Protein AF-A0A1I8IQP2-F1 (afdb_monomer)

Nearest PDB structures (foldseek):
  5fic-assembly4_D  TM=8.010E-01  e=6.103E-09  Mus musculus
  5hqn-assembly2_B  TM=9.366E-01  e=3.984E-06  Mus musculus
  5fi9-assembly1_A  TM=5.407E-01  e=7.644E-08  Mus musculus

Mean predicted aligned error: 14.31 Å

Organism: NCBI:txid282301

Secondary structure (DSSP, 8-state):
--SSHHHHHHHHHHHHHHHHTS-----S-HHHHHHHHHHHHHHHHHHHHHHHHTTS-TTS---HHHHHIIIIIS-HHHHHHHHH-TTT-------TT---PPPPPSSPPPPPPPPPPPPTT-------------B-TTB-TTSBS--SSSS--BGGG---SSGGGBPPTT--TTSPBPHHHHHHHHHHHTT--

Sequence (193 aa):
MRRHWLLSGVCVTLAVTAALSAPLRFQSGRAVSINLECDVCKTGVALARRLLDEGKKSLVPEPMFMYALDHVYLDPDDVCGQYLGAGCSNASIPQFDYFWNISLPPNPKPPVKPISPPKSGAPRLRILHLSDVHIDALYSVGASADCGLPTCCRRSDGMPPSSKRRAAYWGDYNCDLPWWTADNSFKQIARID

Foldseek 3Di:
DPPPVVVVVVVVVVLVVVLVPDDPDDPDDPLVVLQVLLVSQLVVLVVVLVVVVVPDDPDDDCPVVNVCCVVQVSHSQQVSCVVSHVSNHPRPNPPVPPDDDDDDDPDDDDPDDDDDDDDVPDDDDDDDDDDDLFEDQQQDFQWFLPQPDQATRGPVSHGDPDPVRTAHPQGDPSHHGHPVNVVVVVVVVVPPD

Structure (mmCIF, N/CA/C/O backbone):
data_AF-A0A1I8IQP2-F1
#
_entry.id   AF-A0A1I8IQP2-F1
#
loop_
_atom_site.group_PDB
_atom_site.id
_atom_site.type_symbol
_atom_site.label_atom_id
_atom_site.label_alt_id
_atom_site.label_comp_id
_atom_site.label_asym_id
_atom_site.label_entity_id
_atom_site.label_seq_id
_atom_site.pdbx_PDB_ins_code
_atom_site.Cartn_x
_atom_site.Cartn_y
_atom_site.Cartn_z
_atom_site.occupancy
_atom_site.B_iso_or_equiv
_atom_site.auth_seq_id
_atom_site.auth_comp_id
_atom_site.auth_asym_id
_atom_site.auth_atom_id
_atom_site.pdbx_PDB_model_num
ATOM 1 N N . MET A 1 1 ? 20.574 -14.835 -23.627 1.00 38.09 1 MET A N 1
ATOM 2 C CA . MET A 1 1 ? 20.213 -13.545 -22.990 1.00 38.09 1 MET A CA 1
ATOM 3 C C . MET A 1 1 ? 21.446 -12.729 -22.558 1.00 38.09 1 MET A C 1
ATOM 5 O O . MET A 1 1 ? 21.563 -12.363 -21.400 1.00 38.09 1 MET A O 1
ATOM 9 N N . ARG A 1 2 ? 22.391 -12.422 -23.463 1.00 34.47 2 ARG A N 1
ATOM 10 C CA . ARG A 1 2 ? 23.560 -11.556 -23.152 1.00 34.47 2 ARG A CA 1
ATOM 11 C C . ARG A 1 2 ? 23.962 -10.596 -24.285 1.00 34.47 2 ARG A C 1
ATOM 13 O O . ARG A 1 2 ? 24.998 -9.959 -24.204 1.00 34.47 2 ARG A O 1
ATOM 20 N N . ARG A 1 3 ? 23.155 -10.484 -25.350 1.00 30.89 3 ARG A N 1
ATOM 21 C CA . ARG A 1 3 ? 23.515 -9.722 -26.564 1.00 30.89 3 ARG A CA 1
ATOM 22 C C . ARG A 1 3 ? 22.698 -8.444 -26.804 1.00 30.89 3 ARG A C 1
ATOM 24 O O . ARG A 1 3 ? 23.043 -7.700 -27.706 1.00 30.89 3 ARG A O 1
ATOM 31 N N . HIS A 1 4 ? 21.653 -8.164 -26.020 1.00 31.59 4 HIS A N 1
ATOM 32 C CA . HIS A 1 4 ? 20.825 -6.956 -26.203 1.00 31.59 4 HIS A CA 1
ATOM 33 C C . HIS A 1 4 ? 21.268 -5.748 -25.361 1.00 31.59 4 HIS A C 1
ATOM 35 O O . HIS A 1 4 ? 21.072 -4.618 -25.787 1.00 31.59 4 HIS A O 1
ATOM 41 N N . TRP A 1 5 ? 21.957 -5.958 -24.235 1.00 29.39 5 TRP A N 1
ATOM 42 C CA . TRP A 1 5 ? 22.441 -4.855 -23.390 1.00 29.39 5 TRP A CA 1
ATOM 43 C C . TRP A 1 5 ? 23.637 -4.091 -23.980 1.00 29.39 5 TRP A C 1
ATOM 45 O O . TRP A 1 5 ? 23.858 -2.937 -23.639 1.00 29.39 5 TRP A O 1
ATOM 55 N N . LEU A 1 6 ? 24.384 -4.704 -24.904 1.00 30.78 6 LEU A N 1
ATOM 56 C CA . LEU A 1 6 ? 25.532 -4.058 -25.550 1.00 30.78 6 LEU A CA 1
ATOM 57 C C . LEU A 1 6 ? 25.119 -3.101 -26.680 1.00 30.78 6 LEU A C 1
ATOM 59 O O . LEU A 1 6 ? 25.851 -2.168 -26.972 1.00 30.78 6 LEU A O 1
ATOM 63 N N . LEU A 1 7 ? 23.947 -3.289 -27.297 1.00 35.09 7 LEU A N 1
ATOM 64 C CA . LEU A 1 7 ? 23.520 -2.476 -28.444 1.00 35.09 7 LEU A CA 1
ATOM 65 C C . LEU A 1 7 ? 22.904 -1.129 -28.032 1.00 35.09 7 LEU A C 1
ATOM 67 O O . LEU A 1 7 ? 23.047 -0.155 -28.764 1.00 35.09 7 LEU A O 1
ATOM 71 N N . SER A 1 8 ? 22.293 -1.039 -26.846 1.00 40.25 8 SER A N 1
ATOM 72 C CA . SER A 1 8 ? 21.739 0.224 -26.328 1.00 40.25 8 SER A CA 1
ATOM 73 C C . SER A 1 8 ? 22.847 1.172 -25.841 1.00 40.25 8 SER A C 1
ATOM 75 O O . SER A 1 8 ? 22.859 2.343 -26.214 1.00 40.25 8 SER A O 1
ATOM 77 N N . GLY A 1 9 ? 23.845 0.655 -25.111 1.00 34.88 9 GLY A N 1
ATOM 78 C CA . GLY A 1 9 ? 24.976 1.461 -24.636 1.00 34.88 9 GLY A CA 1
ATOM 79 C C . GLY A 1 9 ? 25.879 1.974 -25.762 1.00 34.88 9 GLY A C 1
ATOM 80 O O . GLY A 1 9 ? 26.334 3.114 -25.705 1.00 34.88 9 GLY A O 1
ATOM 81 N N . VAL A 1 10 ? 26.088 1.165 -26.809 1.00 40.44 10 VAL A N 1
ATOM 82 C CA . VAL A 1 10 ? 26.918 1.516 -27.976 1.00 40.44 10 VAL A CA 1
ATOM 83 C C . VAL A 1 10 ? 26.242 2.570 -28.855 1.00 40.44 10 VAL A C 1
ATOM 85 O O . VAL A 1 10 ? 26.920 3.458 -29.354 1.00 40.44 10 VAL A O 1
ATOM 88 N N . CYS A 1 11 ? 24.913 2.546 -29.002 1.00 43.72 11 CYS A N 1
ATOM 89 C CA . CYS A 1 11 ? 24.208 3.528 -29.831 1.00 43.72 11 CYS A CA 1
ATOM 90 C C . CYS A 1 11 ? 24.166 4.924 -29.183 1.00 43.72 11 CYS A C 1
ATOM 92 O O . CYS A 1 11 ? 24.334 5.927 -29.875 1.00 43.72 11 CYS A O 1
ATOM 94 N N . VAL A 1 12 ? 24.023 4.993 -27.853 1.00 42.91 12 VAL A N 1
ATOM 95 C CA . VAL A 1 12 ? 24.079 6.259 -27.102 1.00 42.91 12 VAL A CA 1
ATOM 96 C C . VAL A 1 12 ? 25.502 6.824 -27.096 1.00 42.91 12 VAL A C 1
ATOM 98 O O . VAL A 1 12 ? 25.690 8.012 -27.345 1.00 42.91 12 VAL A O 1
ATOM 101 N N . THR A 1 13 ? 26.528 5.983 -26.918 1.00 43.81 13 THR A N 1
ATOM 102 C CA . THR A 1 13 ? 27.926 6.446 -27.017 1.00 43.81 13 THR A CA 1
ATOM 103 C C . THR A 1 13 ? 28.324 6.845 -28.438 1.00 43.81 13 THR A C 1
ATOM 105 O O . THR A 1 13 ? 29.075 7.806 -28.575 1.00 43.81 13 THR A O 1
ATOM 108 N N . LEU A 1 14 ? 27.810 6.197 -29.493 1.00 41.66 14 LEU A N 1
ATOM 109 C CA . LEU A 1 14 ? 28.041 6.599 -30.891 1.00 41.66 14 LEU A CA 1
ATOM 110 C C . LEU A 1 14 ? 27.363 7.925 -31.249 1.00 41.66 14 LEU A C 1
ATOM 112 O O . LEU A 1 14 ? 27.980 8.747 -31.918 1.00 41.66 14 LEU A O 1
ATOM 116 N N . ALA A 1 15 ? 26.139 8.171 -30.776 1.00 46.84 15 ALA A N 1
ATOM 117 C CA . ALA A 1 15 ? 25.468 9.454 -30.987 1.00 46.84 15 ALA A CA 1
ATOM 118 C C . ALA A 1 15 ? 26.201 10.601 -30.266 1.00 46.84 15 ALA A C 1
ATOM 120 O O . ALA A 1 15 ? 26.419 11.664 -30.846 1.00 46.84 15 ALA A O 1
ATOM 121 N N . VAL A 1 16 ? 26.665 10.355 -29.035 1.00 49.00 16 VAL A N 1
ATOM 122 C CA . VAL A 1 16 ? 27.445 11.323 -28.246 1.00 49.00 16 VAL A CA 1
ATOM 123 C C . VAL A 1 16 ? 28.837 11.553 -28.854 1.00 49.00 16 VAL A C 1
ATOM 125 O O . VAL A 1 16 ? 29.275 12.694 -28.969 1.00 49.00 16 VAL A O 1
ATOM 128 N N . THR A 1 17 ? 29.525 10.507 -29.324 1.00 46.22 17 THR A N 1
ATOM 129 C CA . THR A 1 17 ? 30.848 10.652 -29.965 1.00 46.22 17 THR A CA 1
ATOM 130 C C . THR A 1 17 ? 30.777 11.276 -31.354 1.00 46.22 17 THR A C 1
ATOM 132 O O . THR A 1 17 ? 31.661 12.063 -31.686 1.00 46.22 17 THR A O 1
ATOM 135 N N . ALA A 1 18 ? 29.731 11.015 -32.145 1.00 44.97 18 ALA A N 1
ATOM 136 C CA . ALA A 1 18 ? 29.512 11.692 -33.425 1.00 44.97 18 ALA A CA 1
ATOM 137 C C . ALA A 1 18 ? 29.203 13.189 -33.242 1.00 44.97 18 ALA A C 1
ATOM 139 O O . ALA A 1 18 ? 29.683 14.007 -34.024 1.00 44.97 18 ALA A O 1
ATOM 140 N N . ALA A 1 19 ? 28.485 13.565 -32.176 1.00 48.78 19 ALA A N 1
ATOM 141 C CA . ALA A 1 19 ? 28.272 14.968 -31.817 1.00 48.78 19 ALA A CA 1
ATOM 142 C C . ALA A 1 19 ? 29.561 15.656 -31.317 1.00 48.78 19 ALA A C 1
ATOM 144 O O . ALA A 1 19 ? 29.793 16.821 -31.630 1.00 48.78 19 ALA A O 1
ATOM 145 N N . LEU A 1 20 ? 30.437 14.929 -30.609 1.00 44.69 20 LEU A N 1
ATOM 146 C CA . LEU A 1 20 ? 31.716 15.438 -30.082 1.00 44.69 20 LEU A CA 1
ATOM 147 C C . LEU A 1 20 ? 32.857 15.512 -31.116 1.00 44.69 20 LEU A C 1
ATOM 149 O O . LEU A 1 20 ? 33.871 16.153 -30.846 1.00 44.69 20 LEU A O 1
ATOM 153 N N . SER A 1 21 ? 32.743 14.852 -32.275 1.00 39.12 21 SER A N 1
ATOM 154 C CA . SER A 1 21 ? 33.823 14.774 -33.281 1.00 39.12 21 SER A CA 1
ATOM 155 C C . SER A 1 21 ? 33.617 15.655 -34.522 1.00 39.12 21 SER A C 1
ATOM 157 O O . SER A 1 21 ? 34.468 15.663 -35.414 1.00 39.12 21 SER A O 1
ATOM 159 N N . ALA A 1 22 ? 32.561 16.473 -34.560 1.00 37.75 22 ALA A N 1
ATOM 160 C CA . ALA A 1 22 ? 32.456 17.563 -35.527 1.00 37.75 22 ALA A CA 1
ATOM 161 C C . ALA A 1 22 ? 33.428 18.701 -35.135 1.00 37.75 22 ALA A C 1
ATOM 163 O O . ALA A 1 22 ? 33.310 19.260 -34.043 1.00 37.75 22 ALA A O 1
ATOM 164 N N . PRO A 1 23 ? 34.405 19.078 -35.982 1.00 37.50 23 PRO A N 1
ATOM 165 C CA . PRO A 1 23 ? 35.407 20.069 -35.618 1.00 37.50 23 PRO A CA 1
ATOM 166 C C . PRO A 1 23 ? 34.825 21.480 -35.764 1.00 37.50 23 PRO A C 1
ATOM 168 O O . PRO A 1 23 ? 35.042 22.153 -36.770 1.00 37.50 23 PRO A O 1
ATOM 171 N N . LEU A 1 24 ? 34.109 21.966 -34.752 1.00 40.72 24 LEU A N 1
ATOM 172 C CA . LEU A 1 24 ? 33.778 23.387 -34.650 1.00 40.72 24 LEU A CA 1
ATOM 173 C C . LEU A 1 24 ? 34.947 24.122 -33.986 1.00 40.72 24 LEU A C 1
ATOM 175 O O . LEU A 1 24 ? 35.005 24.320 -32.776 1.00 40.72 24 LEU A O 1
ATOM 179 N N . ARG A 1 25 ? 35.923 24.532 -34.804 1.00 44.34 25 ARG A N 1
ATOM 180 C CA . ARG A 1 25 ? 36.904 25.548 -34.402 1.00 44.34 25 ARG A CA 1
ATOM 181 C C . ARG A 1 25 ? 36.192 26.898 -34.294 1.00 44.34 25 ARG A C 1
ATOM 183 O O . ARG A 1 25 ? 36.002 27.565 -35.307 1.00 44.34 25 ARG A O 1
ATOM 190 N N . PHE A 1 26 ? 35.862 27.328 -33.078 1.00 37.19 26 PHE A N 1
ATOM 191 C CA . PHE A 1 26 ? 35.511 28.723 -32.811 1.00 37.19 26 PHE A CA 1
ATOM 192 C C . PHE A 1 26 ? 36.099 29.193 -31.472 1.00 37.19 26 PHE A C 1
ATOM 194 O O . PHE A 1 26 ? 35.654 28.811 -30.393 1.00 37.19 26 PHE A O 1
ATOM 201 N N . GLN A 1 27 ? 37.149 30.016 -31.548 1.00 45.81 27 GLN A N 1
ATOM 202 C CA . GLN A 1 27 ? 37.716 30.738 -30.409 1.00 45.81 27 GLN A CA 1
ATOM 203 C C . GLN A 1 27 ? 36.923 32.036 -30.179 1.00 45.81 27 GLN A C 1
ATOM 205 O O . GLN A 1 27 ? 37.269 33.058 -30.755 1.00 45.81 27 GLN A O 1
ATOM 210 N N . SER A 1 28 ? 35.897 32.012 -29.322 1.00 39.53 28 SER A N 1
ATOM 211 C CA . SER A 1 28 ? 35.558 33.113 -28.397 1.00 39.53 28 SER A CA 1
ATOM 212 C C . SER A 1 28 ? 34.367 32.719 -27.514 1.00 39.53 28 SER A C 1
ATOM 214 O O . SER A 1 28 ? 33.305 32.385 -28.029 1.00 39.53 28 SER A O 1
ATOM 216 N N . GLY A 1 29 ? 34.526 32.820 -26.192 1.00 42.19 29 GLY A N 1
ATOM 217 C CA . GLY A 1 29 ? 33.429 32.746 -25.221 1.00 42.19 29 GLY A CA 1
ATOM 218 C C . GLY A 1 29 ? 33.089 31.331 -24.748 1.00 42.19 29 GLY A C 1
ATOM 219 O O . GLY A 1 29 ? 32.306 30.629 -25.374 1.00 42.19 29 GLY A O 1
ATOM 220 N N . ARG A 1 30 ? 33.599 30.935 -23.573 1.00 51.47 30 ARG A N 1
ATOM 221 C CA . ARG A 1 30 ? 33.247 29.659 -22.908 1.00 51.47 30 ARG A CA 1
ATOM 222 C C . ARG A 1 30 ? 31.728 29.438 -22.760 1.00 51.47 30 ARG A C 1
ATOM 224 O O . ARG A 1 30 ? 31.293 28.297 -22.758 1.00 51.47 30 ARG A O 1
ATOM 231 N N . ALA A 1 31 ? 30.934 30.509 -22.682 1.00 52.16 31 ALA A N 1
ATOM 232 C CA . ALA A 1 31 ? 29.475 30.441 -22.580 1.00 52.16 31 ALA A CA 1
ATOM 233 C C . ALA A 1 31 ? 28.765 30.061 -23.898 1.00 52.16 31 ALA A C 1
ATOM 235 O O . ALA A 1 31 ? 27.703 29.452 -23.859 1.00 52.16 31 ALA A O 1
ATOM 236 N N . VAL A 1 32 ? 29.343 30.379 -25.065 1.00 54.53 32 VAL A N 1
ATOM 237 C CA . VAL A 1 32 ? 28.724 30.078 -26.372 1.00 54.53 32 VAL A CA 1
ATOM 238 C C . VAL A 1 32 ? 28.860 28.588 -26.716 1.00 54.53 32 VAL A C 1
ATOM 240 O O . VAL A 1 32 ? 27.936 28.010 -27.279 1.00 54.53 32 VAL A O 1
ATOM 243 N N . SER A 1 33 ? 29.970 27.950 -26.314 1.00 61.25 33 SER A N 1
ATOM 244 C CA . SER A 1 33 ? 30.198 26.503 -26.505 1.00 61.25 33 SER A CA 1
ATOM 245 C C . SER A 1 33 ? 29.210 25.656 -25.699 1.00 61.25 33 SER A C 1
ATOM 247 O O . SER A 1 33 ? 28.606 24.736 -26.237 1.00 61.25 33 SER A O 1
ATOM 249 N N . ILE A 1 34 ? 28.987 26.017 -24.428 1.00 66.44 34 ILE A N 1
ATOM 250 C CA . ILE A 1 34 ? 28.115 25.268 -23.508 1.00 66.44 34 ILE A CA 1
ATOM 251 C C . ILE A 1 34 ? 26.650 25.303 -23.962 1.00 66.44 34 ILE A C 1
ATOM 253 O O . ILE A 1 34 ? 25.975 24.278 -23.917 1.00 66.44 34 ILE A O 1
ATOM 257 N N . ASN A 1 35 ? 26.163 26.450 -24.445 1.00 76.81 35 ASN A N 1
ATOM 258 C CA . ASN A 1 35 ? 24.778 26.571 -24.910 1.00 76.81 35 ASN A CA 1
ATOM 259 C C . ASN A 1 35 ? 24.522 25.731 -26.170 1.00 76.81 35 ASN A C 1
ATOM 261 O O . ASN A 1 35 ? 23.513 25.039 -26.249 1.00 76.81 35 ASN A O 1
ATOM 265 N N . LEU A 1 36 ? 25.459 25.731 -27.125 1.00 84.50 36 LEU A N 1
ATOM 266 C CA . LEU A 1 36 ? 25.320 24.939 -28.349 1.00 84.50 36 LEU A CA 1
ATOM 267 C C . LEU A 1 36 ? 25.383 23.429 -28.066 1.00 84.50 36 LEU A C 1
ATOM 269 O O . LEU A 1 36 ? 24.575 22.670 -28.596 1.00 84.50 36 LEU A O 1
ATOM 273 N N . GLU A 1 37 ? 26.313 22.990 -27.213 1.00 84.81 37 GLU A N 1
ATOM 274 C CA . GLU A 1 37 ? 26.406 21.590 -26.769 1.00 84.81 37 GLU A CA 1
ATOM 275 C C . GLU A 1 37 ? 25.123 21.141 -26.053 1.00 84.81 37 GLU A C 1
ATOM 277 O O . GLU A 1 37 ? 24.632 20.030 -26.272 1.00 84.81 37 GLU A O 1
ATOM 282 N N . CYS A 1 38 ? 24.538 22.031 -25.251 1.00 87.44 38 CYS A N 1
ATOM 283 C CA . CYS A 1 38 ? 23.283 21.793 -24.559 1.00 87.44 38 CYS A CA 1
ATOM 284 C C . CYS A 1 38 ? 22.088 21.650 -25.513 1.00 87.44 38 CYS A C 1
ATOM 286 O O . CYS A 1 38 ? 21.331 20.683 -25.407 1.00 87.44 38 CYS A O 1
ATOM 288 N N . ASP A 1 39 ? 21.941 22.560 -26.478 1.00 89.56 39 ASP A N 1
ATOM 289 C CA . ASP A 1 39 ? 20.846 22.534 -27.453 1.00 89.56 39 ASP A CA 1
ATOM 290 C C . ASP A 1 39 ? 20.909 21.290 -28.347 1.00 89.56 39 ASP A C 1
ATOM 292 O O . ASP A 1 39 ? 19.885 20.648 -28.612 1.00 89.56 39 ASP A O 1
ATOM 296 N N . VAL A 1 40 ? 22.118 20.902 -28.772 1.00 91.75 40 VAL A N 1
ATOM 297 C CA . VAL A 1 40 ? 22.345 19.671 -29.543 1.00 91.75 40 VAL A CA 1
ATOM 298 C C . VAL A 1 40 ? 21.971 18.443 -28.714 1.00 91.75 40 VAL A C 1
ATOM 300 O O . VAL A 1 40 ? 21.271 17.562 -29.218 1.00 91.75 40 VAL A O 1
ATOM 303 N N . CYS A 1 41 ? 22.370 18.398 -27.439 1.00 89.12 41 CYS A N 1
ATOM 304 C CA . CYS A 1 41 ? 22.002 17.309 -26.539 1.00 89.12 41 CYS A CA 1
ATOM 305 C C . CYS A 1 41 ? 20.479 17.204 -26.377 1.00 89.12 41 CYS A C 1
ATOM 307 O O . CYS A 1 41 ? 19.908 16.145 -26.648 1.00 89.12 41 CYS A O 1
ATOM 309 N N . LYS A 1 42 ? 19.804 18.300 -26.004 1.00 91.12 42 LYS A N 1
ATOM 310 C CA . LYS A 1 42 ? 18.356 18.298 -25.738 1.00 91.12 42 LYS A CA 1
ATOM 311 C C . LYS A 1 42 ? 17.557 17.912 -26.975 1.00 91.12 42 LYS A C 1
ATOM 313 O O . LYS A 1 42 ? 16.642 17.094 -26.896 1.00 91.12 42 LYS A O 1
ATOM 318 N N . THR A 1 43 ? 17.947 18.440 -28.134 1.00 92.00 43 THR A N 1
ATOM 319 C CA . THR A 1 43 ? 17.322 18.100 -29.418 1.00 92.00 43 THR A CA 1
ATOM 320 C C . THR A 1 43 ? 17.522 16.624 -29.762 1.00 92.00 43 THR A C 1
ATOM 322 O O . THR A 1 43 ? 16.579 15.961 -30.193 1.00 92.00 43 THR A O 1
ATOM 325 N N . GLY A 1 44 ? 18.723 16.085 -29.532 1.00 89.81 44 GLY A N 1
ATOM 326 C CA . GLY A 1 44 ? 19.028 14.671 -29.747 1.00 89.81 44 GLY A CA 1
ATOM 327 C C . GLY A 1 44 ? 18.206 13.741 -28.851 1.00 89.81 44 GLY A C 1
ATOM 328 O O . GLY A 1 44 ? 17.624 12.776 -29.347 1.00 89.81 44 GLY A O 1
ATOM 329 N N . VAL A 1 45 ? 18.098 14.055 -27.555 1.00 87.94 45 VAL A N 1
ATOM 330 C CA . VAL A 1 45 ? 17.290 13.281 -26.594 1.00 87.94 45 VAL A CA 1
ATOM 331 C C . VAL A 1 45 ? 15.803 13.348 -26.952 1.00 87.94 45 VAL A C 1
ATOM 333 O O . VAL A 1 45 ? 15.142 12.313 -27.026 1.00 87.94 45 VAL A O 1
ATOM 336 N N . ALA A 1 46 ? 15.281 14.537 -27.269 1.00 88.38 46 ALA A N 1
ATOM 337 C CA . ALA A 1 46 ? 13.887 14.712 -27.675 1.00 88.38 46 ALA A CA 1
ATOM 338 C C . ALA A 1 46 ? 13.548 13.959 -28.976 1.00 88.38 46 ALA A C 1
ATOM 340 O O . ALA A 1 46 ? 12.462 13.390 -29.101 1.00 88.38 46 ALA A O 1
ATOM 341 N N . LEU A 1 47 ? 14.470 13.929 -29.944 1.00 87.44 47 LEU A N 1
ATOM 342 C CA . LEU A 1 47 ? 14.297 13.171 -31.182 1.00 87.44 47 LEU A CA 1
ATOM 343 C C . LEU A 1 47 ? 14.319 11.659 -30.923 1.00 87.44 47 LEU A C 1
ATOM 345 O O . LEU A 1 47 ? 13.454 10.945 -31.426 1.00 87.44 47 LEU A O 1
ATOM 349 N N . ALA A 1 48 ? 15.262 11.173 -30.112 1.00 83.19 48 ALA A N 1
ATOM 350 C CA . ALA A 1 48 ? 15.335 9.763 -29.739 1.00 83.19 48 ALA A CA 1
ATOM 351 C C . ALA A 1 48 ? 14.053 9.292 -29.032 1.00 83.19 48 ALA A C 1
ATOM 353 O O . ALA A 1 48 ? 13.539 8.222 -29.355 1.00 83.19 48 ALA A O 1
ATOM 354 N N . ARG A 1 49 ? 13.493 10.117 -28.137 1.00 81.75 49 ARG A N 1
ATOM 355 C CA . ARG A 1 49 ? 12.206 9.871 -27.473 1.00 81.75 49 ARG A CA 1
ATOM 356 C C . ARG A 1 49 ? 11.063 9.686 -28.476 1.00 81.75 49 ARG A C 1
ATOM 358 O O . ARG A 1 49 ? 10.385 8.664 -28.450 1.00 81.75 49 ARG A O 1
ATOM 365 N N . ARG A 1 50 ? 10.917 10.610 -29.435 1.00 80.19 50 ARG A N 1
ATOM 366 C CA . ARG A 1 50 ? 9.885 10.520 -30.488 1.00 80.19 50 ARG A CA 1
ATOM 367 C C . ARG A 1 50 ? 10.016 9.255 -31.339 1.00 80.19 50 ARG A C 1
ATOM 369 O O . ARG A 1 50 ? 9.015 8.604 -31.616 1.00 80.19 50 ARG A O 1
ATOM 376 N N . LEU A 1 51 ? 11.240 8.872 -31.702 1.00 79.19 51 LEU A N 1
ATOM 377 C CA . LEU A 1 51 ? 11.491 7.655 -32.484 1.00 79.19 51 LEU A CA 1
ATOM 378 C C . LEU A 1 51 ? 11.149 6.370 -31.710 1.00 79.19 51 LEU A C 1
ATOM 380 O O . LEU A 1 51 ? 10.724 5.384 -32.313 1.00 79.19 51 LEU A O 1
ATOM 384 N N . LEU A 1 52 ? 11.318 6.365 -30.383 1.00 72.19 52 LEU A N 1
ATOM 385 C CA . LEU A 1 52 ? 10.910 5.243 -29.532 1.00 72.19 52 LEU A CA 1
ATOM 386 C C . LEU A 1 52 ? 9.385 5.136 -29.407 1.00 72.19 52 LEU A C 1
ATOM 388 O O . LEU A 1 52 ? 8.868 4.022 -29.307 1.00 72.19 52 LEU A O 1
ATOM 392 N N . ASP A 1 53 ? 8.668 6.258 -29.452 1.00 70.25 53 ASP A N 1
ATOM 393 C CA . ASP A 1 53 ? 7.205 6.282 -29.377 1.00 70.25 53 ASP A CA 1
ATOM 394 C C . ASP A 1 53 ? 6.533 5.891 -30.701 1.00 70.25 53 ASP A C 1
ATOM 39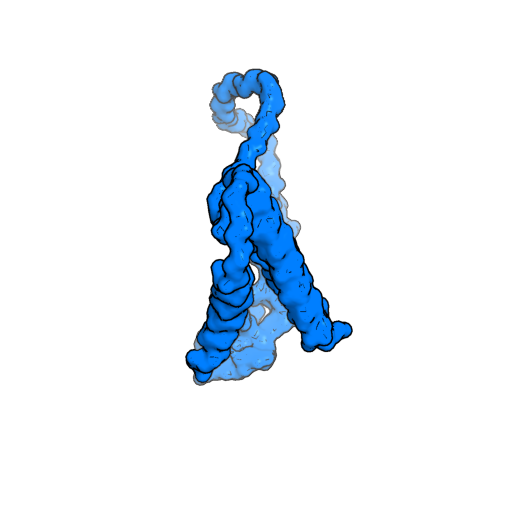6 O O . ASP A 1 53 ? 5.543 5.158 -30.691 1.00 70.25 53 ASP A O 1
ATOM 400 N N . GLU A 1 54 ? 7.112 6.262 -31.848 1.00 63.50 54 GLU A N 1
ATOM 401 C CA . GLU A 1 54 ? 6.636 5.845 -33.181 1.00 63.50 54 GLU A CA 1
ATOM 402 C C . GLU A 1 54 ? 6.694 4.315 -33.396 1.00 63.50 54 GLU A C 1
ATOM 404 O O . GLU A 1 54 ? 6.009 3.773 -34.266 1.00 63.50 54 GLU A O 1
ATOM 409 N N . GLY A 1 55 ? 7.463 3.591 -32.574 1.00 60.31 55 GLY A N 1
ATOM 410 C CA . GLY A 1 55 ? 7.554 2.128 -32.583 1.00 60.31 55 GLY A CA 1
ATOM 411 C C . GLY A 1 55 ? 6.523 1.392 -31.714 1.00 60.31 55 GLY A C 1
ATOM 412 O O . GLY A 1 55 ? 6.467 0.157 -31.761 1.00 60.31 55 GLY A O 1
ATOM 413 N N . LYS A 1 56 ? 5.711 2.092 -30.907 1.00 60.59 56 LYS A N 1
ATOM 414 C CA . LYS A 1 56 ? 4.811 1.464 -29.923 1.00 60.59 56 LYS A CA 1
ATOM 415 C C . LYS A 1 56 ? 3.386 1.305 -30.460 1.00 60.59 56 LYS A C 1
ATOM 417 O O . LYS A 1 56 ? 2.718 2.257 -30.852 1.00 60.59 56 LYS A O 1
ATOM 422 N N . LYS A 1 57 ? 2.871 0.069 -30.437 1.00 56.88 57 LYS A N 1
ATOM 423 C CA . LYS A 1 57 ? 1.466 -0.221 -30.767 1.00 56.88 57 LYS A CA 1
ATOM 424 C C . LYS A 1 57 ? 0.547 0.227 -29.622 1.00 56.88 57 LYS A C 1
ATOM 426 O O . LYS A 1 57 ? 0.658 -0.252 -28.497 1.00 56.88 57 LYS A O 1
ATOM 431 N N . SER A 1 58 ? -0.379 1.119 -29.965 1.00 53.53 58 SER A N 1
ATOM 432 C CA . SER A 1 58 ? -1.315 1.882 -29.121 1.00 53.53 58 SER A CA 1
ATOM 433 C C . SER A 1 58 ? -2.420 1.059 -28.419 1.00 53.53 58 SER A C 1
ATOM 435 O O . SER A 1 58 ? -3.599 1.374 -28.532 1.00 53.53 58 SER A O 1
ATOM 437 N N . LEU A 1 59 ? -2.098 -0.025 -27.705 1.00 49.06 59 LEU A N 1
ATOM 438 C CA . LEU A 1 59 ? -3.144 -0.806 -27.010 1.00 49.06 59 LEU A CA 1
ATOM 439 C C . LEU A 1 59 ? -2.799 -1.320 -25.613 1.00 49.06 59 LEU A C 1
ATOM 441 O O . LEU A 1 59 ? -3.583 -2.064 -25.029 1.00 49.06 59 LEU A O 1
ATOM 445 N N . VAL A 1 60 ? -1.674 -0.897 -25.045 1.00 55.31 60 VAL A N 1
ATOM 446 C CA . VAL A 1 60 ? -1.351 -1.167 -23.643 1.00 55.31 60 VAL A CA 1
ATOM 447 C C . VAL A 1 60 ? -1.251 0.189 -22.950 1.00 55.31 60 VAL A C 1
ATOM 449 O O . VAL A 1 60 ? -0.484 1.020 -23.438 1.00 55.31 60 VAL A O 1
ATOM 452 N N . PRO A 1 61 ? -2.019 0.471 -21.877 1.00 57.78 61 PRO A N 1
ATOM 453 C CA . PRO A 1 61 ? -1.739 1.643 -21.057 1.00 57.78 61 PRO A CA 1
ATOM 454 C C . PRO A 1 61 ? -0.272 1.552 -20.646 1.00 57.78 61 PRO A C 1
ATOM 456 O O . PRO A 1 61 ? 0.131 0.526 -20.094 1.00 57.78 61 PRO A O 1
ATOM 459 N N . GLU A 1 62 ? 0.525 2.569 -20.992 1.00 58.16 62 GLU A N 1
ATOM 460 C CA . GLU A 1 62 ? 1.934 2.623 -20.604 1.00 58.16 62 GLU A CA 1
ATOM 461 C C . GLU A 1 62 ? 1.986 2.328 -19.104 1.00 58.16 62 GLU A C 1
ATOM 463 O O . GLU A 1 62 ? 1.370 3.071 -18.326 1.00 58.16 62 GLU A O 1
ATOM 468 N N . PRO A 1 63 ? 2.608 1.212 -18.670 1.00 72.56 63 PRO A N 1
ATOM 469 C CA . PRO A 1 63 ? 2.696 0.928 -17.252 1.00 72.56 63 PRO A CA 1
ATOM 470 C C . PRO A 1 63 ? 3.328 2.164 -16.623 1.00 72.56 63 PRO A C 1
ATOM 472 O O . PRO A 1 63 ? 4.271 2.711 -17.182 1.00 72.56 63 PRO A O 1
ATOM 475 N N . MET A 1 64 ? 2.798 2.635 -15.495 1.00 72.12 64 MET A N 1
ATOM 476 C CA . MET A 1 64 ? 3.243 3.869 -14.828 1.00 72.12 64 MET A CA 1
ATOM 477 C C . MET A 1 64 ? 4.776 3.991 -14.746 1.00 72.12 64 MET A C 1
ATOM 479 O O . MET A 1 64 ? 5.326 5.082 -14.827 1.00 72.12 64 MET A O 1
ATOM 483 N N . PHE A 1 65 ? 5.456 2.846 -14.672 1.00 74.50 65 PHE A N 1
ATOM 484 C CA . PHE A 1 65 ? 6.894 2.698 -14.841 1.00 74.50 65 PHE A CA 1
ATOM 485 C C . PHE A 1 65 ? 7.468 3.323 -16.127 1.00 74.50 65 PHE A C 1
ATOM 487 O O . PHE A 1 65 ? 8.397 4.113 -16.045 1.00 74.50 65 PHE A O 1
ATOM 494 N N . MET A 1 66 ? 6.934 3.001 -17.305 1.00 77.12 66 MET A N 1
ATOM 495 C CA . MET A 1 66 ? 7.383 3.566 -18.581 1.00 77.12 66 MET A CA 1
ATOM 496 C C . MET A 1 66 ? 7.057 5.050 -18.700 1.00 77.12 66 MET A C 1
ATOM 498 O O . MET A 1 66 ? 7.892 5.812 -19.174 1.00 77.12 66 MET A O 1
ATOM 502 N N . TYR A 1 67 ? 5.890 5.478 -18.212 1.00 81.00 67 TYR A N 1
ATOM 503 C CA . TYR A 1 67 ? 5.563 6.901 -18.152 1.00 81.00 67 TYR A CA 1
ATOM 504 C C . TYR A 1 67 ? 6.570 7.668 -17.282 1.00 81.00 67 TYR A C 1
ATOM 506 O O . TYR A 1 67 ? 7.073 8.708 -17.699 1.00 81.00 67 TYR A O 1
ATOM 514 N N . ALA A 1 68 ? 6.908 7.133 -16.104 1.00 78.81 68 ALA A N 1
ATOM 515 C CA . ALA A 1 68 ? 7.909 7.714 -15.217 1.00 78.81 68 ALA A CA 1
ATOM 516 C C . ALA A 1 68 ? 9.313 7.686 -15.838 1.00 78.81 68 ALA A C 1
ATOM 518 O O . ALA A 1 68 ? 10.026 8.678 -15.762 1.00 78.81 68 ALA A O 1
ATOM 519 N N . LEU A 1 69 ? 9.713 6.596 -16.499 1.00 78.56 69 LEU A N 1
ATOM 520 C CA . LEU A 1 69 ? 10.969 6.559 -17.253 1.00 78.56 69 LEU A CA 1
ATOM 521 C C . LEU A 1 69 ? 11.032 7.689 -18.278 1.00 78.56 69 LEU A C 1
ATOM 523 O O . LEU A 1 69 ? 12.002 8.436 -18.305 1.00 78.56 69 LEU A O 1
ATOM 527 N N . ASP A 1 70 ? 9.978 7.838 -19.067 1.00 78.38 70 ASP A N 1
ATOM 528 C CA . ASP A 1 70 ? 9.914 8.804 -20.152 1.00 78.38 70 ASP A CA 1
ATOM 529 C C . ASP A 1 70 ? 9.888 10.266 -19.669 1.00 78.38 70 ASP A C 1
ATOM 531 O O . ASP A 1 70 ? 10.575 11.115 -20.226 1.00 78.38 70 ASP A O 1
ATOM 535 N N . HIS A 1 71 ? 9.133 10.556 -18.607 1.00 77.44 71 HIS A N 1
ATOM 536 C CA . HIS A 1 71 ? 8.881 11.929 -18.148 1.00 77.44 71 HIS A CA 1
ATOM 537 C C . HIS A 1 71 ? 9.715 12.364 -16.935 1.00 77.44 71 HIS A C 1
ATOM 539 O O . HIS A 1 71 ? 9.666 13.535 -16.577 1.00 77.44 71 HIS A O 1
ATOM 545 N N . VAL A 1 72 ? 10.427 11.447 -16.271 1.00 76.31 72 VAL A N 1
ATOM 546 C CA . VAL A 1 72 ? 11.244 11.748 -15.075 1.00 76.31 72 VAL A CA 1
ATOM 547 C C . VAL A 1 72 ? 12.718 11.416 -15.289 1.00 76.31 72 VAL A C 1
ATOM 549 O O . VAL A 1 72 ? 13.579 12.104 -14.761 1.00 76.31 72 VAL A O 1
ATOM 552 N N . TYR A 1 73 ? 13.039 10.357 -16.037 1.00 76.69 73 TYR A N 1
ATOM 553 C CA . TYR A 1 73 ? 14.433 9.926 -16.219 1.00 76.69 73 TYR A CA 1
ATOM 554 C C . TYR A 1 73 ? 14.999 10.251 -17.602 1.00 76.69 73 TYR A C 1
ATOM 556 O O . TYR A 1 73 ? 16.210 10.407 -17.742 1.00 76.69 73 TYR A O 1
ATOM 564 N N . LEU A 1 74 ? 14.142 10.313 -18.622 1.00 82.38 74 LEU A N 1
ATOM 565 C CA . LEU A 1 74 ? 14.512 10.587 -20.012 1.00 82.38 74 LEU A CA 1
ATOM 566 C C . LEU A 1 74 ? 14.108 11.992 -20.467 1.00 82.38 74 LEU A C 1
ATOM 568 O O . LEU A 1 74 ? 14.166 12.289 -21.663 1.00 82.38 74 LEU A O 1
ATOM 572 N N . ASP A 1 75 ? 13.723 12.858 -19.531 1.00 84.75 75 ASP A N 1
ATOM 573 C CA . ASP A 1 75 ? 13.479 14.252 -19.851 1.00 84.75 75 ASP A CA 1
ATOM 574 C C . ASP A 1 75 ? 14.779 14.902 -20.390 1.00 84.75 75 ASP A C 1
ATOM 576 O O . ASP A 1 75 ? 15.853 14.723 -19.801 1.00 84.75 75 ASP A O 1
ATOM 580 N N . PRO A 1 76 ? 14.737 15.606 -21.539 1.00 87.31 76 PRO A N 1
ATOM 581 C CA . PRO A 1 76 ? 15.928 16.192 -22.146 1.00 87.31 76 PRO A CA 1
ATOM 582 C C . PRO A 1 76 ? 16.684 17.163 -21.236 1.00 87.31 76 PRO A C 1
ATOM 584 O O . PRO A 1 76 ? 17.914 17.210 -21.301 1.00 87.31 76 PRO A O 1
ATOM 587 N N . ASP A 1 77 ? 15.985 17.932 -20.398 1.00 85.88 77 ASP A N 1
ATOM 588 C CA . ASP A 1 77 ? 16.620 18.870 -19.475 1.00 85.88 77 ASP A CA 1
ATOM 589 C C . ASP A 1 77 ? 17.384 18.122 -18.384 1.00 85.88 77 ASP A C 1
ATOM 591 O O . ASP A 1 77 ? 18.506 18.498 -18.040 1.00 85.88 77 ASP A O 1
ATOM 595 N N . ASP A 1 78 ? 16.813 17.031 -17.898 1.00 82.25 78 ASP A N 1
ATOM 596 C CA . ASP A 1 78 ? 17.388 16.179 -16.869 1.00 82.25 78 ASP A CA 1
ATOM 597 C C . ASP A 1 78 ? 18.596 15.378 -17.364 1.00 82.25 78 ASP A C 1
ATOM 599 O O . ASP A 1 78 ? 19.673 15.413 -16.761 1.00 82.25 78 ASP A O 1
ATOM 603 N N . VAL A 1 79 ? 18.457 14.713 -18.512 1.00 84.88 79 VAL A N 1
ATOM 604 C CA . VAL A 1 79 ? 19.544 13.960 -19.147 1.00 84.88 79 VAL A CA 1
ATOM 605 C C . VAL A 1 79 ? 20.706 14.900 -19.465 1.00 84.88 79 VAL A C 1
ATOM 607 O O . VAL A 1 79 ? 21.843 14.661 -19.054 1.00 84.88 79 VAL A O 1
ATOM 610 N N . CYS A 1 80 ? 20.441 16.001 -20.167 1.00 86.75 80 CYS A N 1
ATOM 611 C CA . CYS A 1 80 ? 21.508 16.888 -20.614 1.00 86.75 80 CYS A CA 1
ATOM 612 C C . CYS A 1 80 ? 22.117 17.703 -19.472 1.00 86.75 80 CYS A C 1
ATOM 614 O O . CYS A 1 80 ? 23.325 17.926 -19.485 1.00 86.75 80 CYS A O 1
ATOM 616 N N . GLY A 1 81 ? 21.348 18.091 -18.450 1.00 83.81 81 GLY A N 1
ATOM 617 C CA . GLY A 1 81 ? 21.914 18.728 -17.259 1.00 83.81 81 GLY A CA 1
ATOM 618 C C . GLY A 1 81 ? 22.749 17.770 -16.401 1.00 83.81 81 GLY A C 1
ATOM 619 O O . GLY A 1 81 ? 23.756 18.197 -15.841 1.00 83.81 81 GLY A O 1
ATOM 620 N N . GLN A 1 82 ? 22.430 16.470 -16.361 1.00 81.38 82 GLN A N 1
ATOM 621 C CA . GLN A 1 82 ? 23.274 15.465 -15.701 1.00 81.38 82 GLN A CA 1
ATOM 622 C C . GLN A 1 82 ? 24.615 15.267 -16.430 1.00 81.38 82 GLN A C 1
ATOM 624 O O . GLN A 1 82 ? 25.656 15.148 -15.783 1.00 81.38 82 GLN A O 1
ATOM 629 N N . TYR A 1 83 ? 24.609 15.220 -17.768 1.00 81.81 83 TYR A N 1
ATOM 630 C CA . TYR A 1 83 ? 25.820 14.958 -18.560 1.00 81.81 83 TYR A CA 1
ATOM 631 C C . TYR A 1 83 ? 26.683 16.202 -18.819 1.00 81.81 83 TYR A C 1
ATOM 633 O O . TYR A 1 83 ? 27.907 16.090 -18.842 1.00 81.81 83 TYR A O 1
ATOM 641 N N . LEU A 1 84 ? 26.068 17.371 -19.015 1.00 85.00 84 LEU A N 1
ATOM 642 C CA . LEU A 1 84 ? 26.753 18.631 -19.348 1.00 85.00 84 LEU A CA 1
ATOM 643 C C . LEU A 1 84 ? 26.831 19.604 -18.157 1.00 85.00 84 LEU A C 1
ATOM 645 O O . LEU A 1 84 ? 27.475 20.651 -18.242 1.00 85.00 84 LEU A O 1
ATOM 649 N N . GLY A 1 85 ? 26.212 19.251 -17.029 1.00 77.69 85 GLY A N 1
ATOM 650 C CA . GLY A 1 85 ? 26.229 20.017 -15.787 1.00 77.69 85 GLY A CA 1
ATOM 651 C C . GLY A 1 85 ? 25.230 21.177 -15.748 1.00 77.69 85 GLY A C 1
ATOM 652 O O . GLY A 1 85 ? 24.492 21.454 -16.697 1.00 77.69 85 GLY A O 1
ATOM 653 N N . ALA A 1 86 ? 25.263 21.912 -14.631 1.00 74.75 86 ALA A N 1
ATOM 654 C CA . ALA A 1 86 ? 24.331 23.000 -14.307 1.00 74.75 86 ALA A CA 1
ATOM 655 C C . ALA A 1 86 ? 24.302 24.159 -15.326 1.00 74.75 86 ALA A C 1
ATOM 657 O O . ALA A 1 86 ? 23.385 24.974 -15.306 1.00 74.75 86 ALA A O 1
ATOM 658 N N . GLY A 1 87 ? 25.297 24.246 -16.216 1.00 78.69 87 GLY A N 1
ATOM 659 C CA . GLY A 1 87 ? 25.321 25.220 -17.309 1.0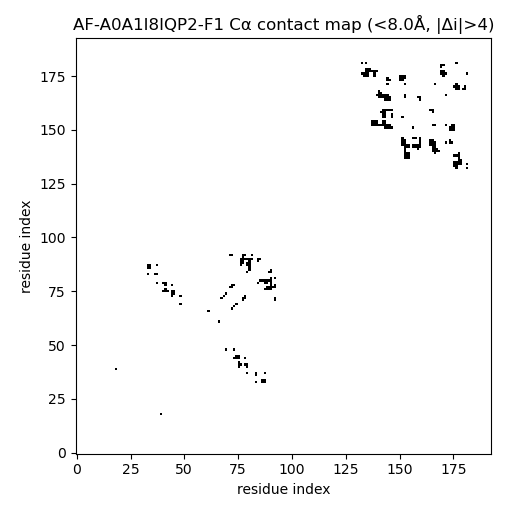0 78.69 87 GLY A CA 1
ATOM 660 C C . GLY A 1 87 ? 24.340 24.915 -18.448 1.00 78.69 87 GLY A C 1
ATOM 661 O O . GLY A 1 87 ? 24.020 25.823 -19.203 1.00 78.69 87 GLY A O 1
ATOM 662 N N . CYS A 1 88 ? 23.860 23.672 -18.571 1.00 82.31 88 CYS A N 1
ATOM 663 C CA . CYS A 1 88 ? 22.908 23.255 -19.608 1.00 82.31 88 CYS A CA 1
ATOM 664 C C . CYS A 1 88 ? 21.461 23.178 -19.095 1.00 82.31 88 CYS A C 1
ATOM 666 O O . CYS A 1 88 ? 20.497 23.577 -19.757 1.00 82.31 88 CYS A O 1
ATOM 668 N N . SER A 1 89 ? 21.297 22.654 -17.888 1.00 79.88 89 SER A N 1
ATOM 669 C CA . SER A 1 89 ? 20.027 22.637 -17.181 1.00 79.88 89 SER A CA 1
ATOM 670 C C . SER A 1 89 ? 20.308 22.482 -15.698 1.00 79.88 89 SER A C 1
ATOM 672 O O . SER A 1 89 ? 21.267 21.810 -15.311 1.00 79.88 89 SER A O 1
ATOM 674 N N . ASN A 1 90 ? 19.445 23.053 -14.864 1.00 71.31 90 ASN A N 1
ATOM 675 C CA . ASN A 1 90 ? 19.398 22.715 -13.449 1.00 71.31 90 ASN A CA 1
ATOM 676 C C . ASN A 1 90 ? 18.646 21.385 -13.289 1.00 71.31 90 ASN A C 1
ATOM 678 O O . ASN A 1 90 ? 17.590 21.351 -12.658 1.00 71.31 90 ASN A O 1
ATOM 682 N N . ALA A 1 91 ? 19.173 20.341 -13.944 1.00 63.97 91 ALA A N 1
ATOM 683 C CA . ALA A 1 91 ? 18.599 19.007 -13.972 1.00 63.97 91 ALA A CA 1
ATOM 684 C C . ALA A 1 91 ? 18.251 18.591 -12.552 1.00 63.97 91 ALA A C 1
ATOM 686 O O . ALA A 1 91 ? 19.090 18.586 -11.647 1.00 63.97 91 ALA A O 1
ATOM 687 N N . SER A 1 92 ? 16.983 18.275 -12.386 1.00 57.22 92 SER A N 1
ATOM 688 C CA . SER A 1 92 ? 16.383 17.861 -11.138 1.00 57.22 92 SER A CA 1
ATOM 689 C C . SER A 1 92 ? 15.837 16.462 -11.315 1.00 57.22 92 SER A C 1
ATOM 691 O O . SER A 1 92 ? 14.772 16.158 -10.777 1.00 57.22 92 SER A O 1
ATOM 693 N N . ILE A 1 93 ? 16.590 15.588 -12.006 1.00 57.81 93 ILE A N 1
ATOM 694 C CA . ILE A 1 93 ? 16.430 14.154 -11.789 1.00 57.81 93 ILE A CA 1
ATOM 695 C C . ILE A 1 93 ? 16.404 14.025 -10.274 1.00 57.81 93 ILE A C 1
ATOM 697 O O . ILE A 1 93 ? 17.323 14.551 -9.627 1.00 57.81 93 ILE A O 1
ATOM 701 N N . PRO A 1 94 ? 15.369 13.408 -9.687 1.00 55.69 94 PRO A N 1
ATOM 702 C CA . PRO A 1 94 ? 15.414 13.053 -8.292 1.00 55.69 94 PRO A CA 1
ATOM 703 C C . PRO A 1 94 ? 16.598 12.099 -8.153 1.00 55.69 94 PRO A C 1
ATOM 705 O O . PRO A 1 94 ? 16.481 10.884 -8.299 1.00 55.69 94 PRO A O 1
ATOM 708 N N . GLN A 1 95 ? 17.782 12.661 -7.906 1.00 53.94 95 GLN A N 1
ATOM 709 C CA . GLN A 1 95 ? 18.838 11.953 -7.229 1.00 53.94 95 GLN A CA 1
ATOM 710 C C . GLN A 1 95 ? 18.150 11.354 -6.008 1.00 53.94 95 GLN A C 1
ATOM 712 O O . GLN A 1 95 ? 17.263 11.977 -5.414 1.00 53.94 95 GLN A O 1
ATOM 717 N N . PHE A 1 96 ? 18.527 10.135 -5.648 1.00 54.69 96 PHE A N 1
ATOM 718 C CA . PHE A 1 96 ? 17.961 9.445 -4.490 1.00 54.69 96 PHE A CA 1
ATOM 719 C C . PHE A 1 96 ? 18.050 10.276 -3.182 1.00 54.69 96 PHE A C 1
ATOM 721 O O . PHE A 1 96 ? 17.401 9.924 -2.204 1.00 54.69 96 PHE A O 1
ATOM 728 N N . ASP A 1 97 ? 18.754 11.417 -3.219 1.00 54.25 97 ASP A N 1
ATOM 729 C CA . ASP A 1 97 ? 18.937 12.421 -2.176 1.00 54.25 97 ASP A CA 1
ATOM 730 C C . ASP A 1 97 ? 18.318 13.804 -2.519 1.00 54.25 97 ASP A C 1
ATOM 732 O O . ASP A 1 97 ? 18.945 14.849 -2.329 1.00 54.25 97 ASP A O 1
ATOM 736 N N . TYR A 1 98 ? 17.087 13.863 -3.045 1.00 66.81 98 TYR A N 1
ATOM 737 C CA . TYR A 1 98 ? 16.384 15.146 -3.204 1.00 66.81 98 TYR A CA 1
ATOM 738 C C . TYR A 1 98 ? 15.958 15.700 -1.833 1.00 66.81 98 TYR A C 1
ATOM 740 O O . TYR A 1 98 ? 14.940 15.300 -1.260 1.00 66.81 98 TYR A O 1
ATOM 748 N N . PHE A 1 99 ? 16.741 16.636 -1.295 1.00 75.44 99 PHE A N 1
ATOM 749 C CA . PHE A 1 99 ? 16.418 17.324 -0.048 1.00 75.44 99 PHE A CA 1
ATOM 750 C C . PHE A 1 99 ? 15.460 18.482 -0.313 1.00 75.44 99 PHE A C 1
ATOM 752 O O . PHE A 1 99 ? 15.814 19.477 -0.944 1.00 75.44 99 PHE A O 1
ATOM 759 N N . TRP A 1 100 ? 14.250 18.378 0.219 1.00 83.25 100 TRP A N 1
ATOM 760 C CA . TRP A 1 100 ? 13.284 19.467 0.239 1.00 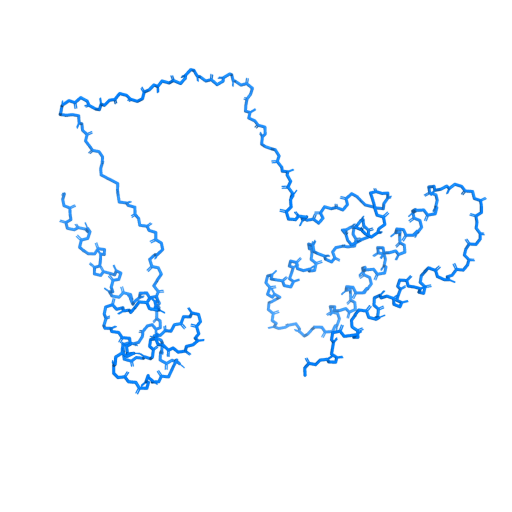83.25 100 TRP A CA 1
ATOM 761 C C . TRP A 1 100 ? 13.027 19.884 1.685 1.00 83.25 100 TRP A C 1
ATOM 763 O O . TRP A 1 100 ? 12.964 19.057 2.595 1.00 83.25 100 TRP A O 1
ATOM 773 N N . ASN A 1 101 ? 12.888 21.191 1.895 1.00 89.12 101 ASN A N 1
ATOM 774 C CA . ASN A 1 101 ? 12.621 21.756 3.210 1.00 89.12 101 ASN A CA 1
ATOM 775 C C . ASN A 1 101 ? 11.149 22.146 3.323 1.00 89.12 101 ASN A C 1
ATOM 777 O O . ASN A 1 101 ? 10.586 22.752 2.412 1.00 89.12 101 ASN A O 1
ATOM 781 N N . ILE A 1 102 ? 10.550 21.866 4.480 1.00 92.12 102 ILE A N 1
ATOM 782 C CA . ILE A 1 102 ? 9.247 22.417 4.855 1.00 92.12 102 ILE A CA 1
ATOM 783 C C . ILE A 1 102 ? 9.484 23.661 5.699 1.00 92.12 102 ILE A C 1
ATOM 785 O O . ILE A 1 102 ? 10.054 23.587 6.788 1.00 92.12 102 ILE A O 1
ATOM 789 N N . SER A 1 103 ? 8.999 24.804 5.226 1.00 95.06 103 SER A N 1
ATOM 790 C CA . SER A 1 103 ? 8.928 26.008 6.048 1.00 95.06 103 SER A CA 1
ATOM 791 C C . SER A 1 103 ? 7.796 25.869 7.060 1.00 95.06 103 SER A C 1
ATOM 793 O O . SER A 1 103 ? 6.626 25.750 6.695 1.00 95.06 103 SER A O 1
ATOM 795 N N . LEU A 1 104 ? 8.144 25.885 8.344 1.00 95.25 104 LEU A N 1
ATOM 796 C CA . LEU A 1 104 ? 7.158 25.949 9.416 1.00 95.25 104 LEU A CA 1
ATOM 797 C C . LEU A 1 104 ? 6.641 27.388 9.573 1.00 95.25 104 LEU A C 1
ATOM 799 O O . LEU A 1 104 ? 7.374 28.335 9.272 1.00 95.25 104 LEU A O 1
ATOM 803 N N . PRO A 1 105 ? 5.404 27.577 10.068 1.00 95.19 105 PRO A N 1
ATOM 804 C CA . PRO A 1 105 ? 4.910 28.897 10.433 1.00 95.19 105 PRO A CA 1
ATOM 805 C C . PRO A 1 105 ? 5.877 29.614 11.392 1.00 95.19 105 PRO A C 1
ATOM 807 O O . PRO A 1 105 ? 6.493 28.959 12.235 1.00 95.19 105 PRO A O 1
ATOM 810 N N . PRO A 1 106 ? 5.990 30.953 11.319 1.00 95.00 106 PRO A N 1
ATOM 811 C CA . PRO A 1 106 ? 6.966 31.723 12.098 1.00 95.00 106 PRO A CA 1
ATOM 812 C C . PRO A 1 106 ? 6.647 31.772 13.600 1.00 95.00 106 PRO A C 1
ATOM 814 O O . PRO A 1 106 ? 7.428 32.296 14.392 1.00 95.00 106 PRO A O 1
ATOM 817 N N . ASN A 1 107 ? 5.482 31.268 14.003 1.00 95.56 107 ASN A N 1
ATOM 818 C CA . ASN A 1 107 ? 5.052 31.237 15.389 1.00 95.56 107 ASN A CA 1
ATOM 819 C C . ASN A 1 107 ? 6.045 30.421 16.236 1.00 95.56 107 ASN A C 1
ATOM 821 O O . ASN A 1 107 ? 6.397 29.299 15.861 1.00 95.56 107 ASN A O 1
ATOM 825 N N . PRO A 1 108 ? 6.478 30.940 17.400 1.00 95.44 108 PRO A N 1
ATOM 826 C CA . PRO A 1 108 ? 7.414 30.224 18.251 1.00 95.44 108 PRO A CA 1
ATOM 827 C C . PRO A 1 108 ? 6.800 28.904 18.722 1.00 95.44 108 PRO A C 1
ATOM 829 O O . PRO A 1 108 ? 5.628 28.846 19.104 1.00 95.44 108 PRO A O 1
ATOM 832 N N . LYS A 1 109 ? 7.612 27.841 18.725 1.00 96.12 109 LYS A N 1
ATOM 833 C CA . LYS A 1 109 ? 7.213 26.533 19.251 1.00 96.12 109 LYS A CA 1
ATOM 834 C C . LYS A 1 109 ? 6.758 26.695 20.712 1.00 96.12 109 LYS A C 1
ATOM 836 O O . LYS A 1 109 ? 7.553 27.162 21.531 1.00 96.12 109 LYS A O 1
ATOM 841 N N . PRO A 1 110 ? 5.523 26.296 21.068 1.00 95.50 110 PRO A N 1
ATOM 842 C CA . PRO A 1 110 ? 5.064 26.343 22.450 1.00 95.50 110 PRO A CA 1
ATOM 843 C C . PRO A 1 110 ? 5.971 25.517 23.377 1.00 95.50 110 PRO A C 1
ATOM 845 O O . PRO A 1 110 ? 6.543 24.513 22.936 1.00 95.50 110 PRO A O 1
ATOM 848 N N . PRO A 1 111 ? 6.091 25.885 24.667 1.00 96.12 111 PRO A N 1
ATOM 849 C CA . PRO A 1 111 ? 6.851 25.090 25.623 1.00 96.12 111 PRO A CA 1
ATOM 850 C C . PRO A 1 111 ? 6.279 23.672 25.701 1.00 96.12 111 PRO A C 1
ATOM 852 O O . PRO A 1 111 ? 5.060 23.480 25.731 1.00 96.12 111 PRO A O 1
ATOM 855 N N . VAL A 1 112 ? 7.164 22.674 25.739 1.00 95.62 112 VAL A N 1
ATOM 856 C CA . VAL A 1 112 ? 6.765 21.266 25.837 1.00 95.62 112 VAL A CA 1
ATOM 857 C C . VAL A 1 112 ? 6.108 21.040 27.196 1.00 95.62 112 VAL A C 1
ATOM 859 O O . VAL A 1 112 ? 6.741 21.212 28.235 1.00 95.62 112 VAL A O 1
ATOM 862 N N . LYS A 1 113 ? 4.830 20.655 27.187 1.00 95.19 113 LYS A N 1
ATOM 863 C CA . LYS A 1 113 ? 4.082 20.290 28.392 1.00 95.19 113 LYS A CA 1
ATOM 864 C C . LYS A 1 113 ? 4.022 18.764 28.490 1.00 95.19 113 LYS A C 1
ATOM 866 O O . LYS A 1 113 ? 3.460 18.149 27.583 1.00 95.19 113 LYS A O 1
ATOM 871 N N . PRO A 1 114 ? 4.582 18.145 29.545 1.00 95.00 114 PRO A N 1
ATOM 872 C CA . PRO A 1 114 ? 4.430 16.713 29.770 1.00 95.00 114 PRO A CA 1
ATOM 873 C C . PRO A 1 114 ? 2.951 16.334 29.863 1.00 95.00 114 PRO A C 1
ATOM 875 O O . PRO A 1 114 ? 2.160 17.046 30.484 1.00 95.00 114 PRO A O 1
ATOM 878 N N . ILE A 1 115 ? 2.581 15.210 29.252 1.00 94.00 115 ILE A N 1
ATOM 879 C CA . ILE A 1 115 ? 1.223 14.676 29.352 1.00 94.00 115 ILE A CA 1
ATOM 880 C C . ILE A 1 115 ? 1.061 14.090 30.757 1.00 94.00 115 ILE A C 1
ATOM 882 O O . ILE A 1 115 ? 1.804 13.188 31.145 1.00 94.00 115 ILE A O 1
ATOM 886 N N . SER A 1 116 ? 0.111 14.612 31.532 1.00 94.31 116 SER A N 1
ATOM 887 C CA . SER A 1 116 ? -0.218 14.057 32.843 1.00 94.31 116 SER A CA 1
ATOM 888 C C . SER A 1 116 ? -1.064 12.785 32.700 1.00 94.31 116 SER A C 1
ATOM 890 O O . SER A 1 116 ? -1.898 12.701 31.793 1.00 94.31 116 SER A O 1
ATOM 892 N N . PRO A 1 117 ? -0.892 11.791 33.592 1.00 94.38 117 PRO A N 1
ATOM 893 C CA . PRO A 1 117 ? -1.762 10.624 33.610 1.00 94.38 117 PRO A CA 1
ATOM 894 C C . PRO A 1 117 ? -3.234 11.025 33.788 1.00 94.38 117 PRO A C 1
ATOM 896 O O . PRO A 1 117 ? -3.529 11.980 34.518 1.00 94.38 117 PRO A O 1
ATOM 899 N N . PRO A 1 118 ? -4.174 10.297 33.161 1.00 94.75 118 PRO A N 1
ATOM 900 C CA . PRO A 1 118 ? -5.591 10.545 33.367 1.00 94.75 118 PRO A CA 1
ATOM 901 C C . PRO A 1 118 ? -5.958 10.341 34.842 1.00 94.75 118 PRO A C 1
ATOM 903 O O . PRO A 1 118 ? -5.461 9.434 35.510 1.00 94.75 118 PRO A O 1
ATOM 906 N N . LYS A 1 119 ? -6.851 11.195 35.353 1.00 95.50 119 LYS A N 1
ATOM 907 C CA . LYS A 1 119 ? -7.386 11.073 36.716 1.00 95.50 119 LYS A CA 1
ATOM 908 C C . LYS A 1 119 ? -8.140 9.747 36.876 1.00 95.50 119 LYS A C 1
ATOM 910 O O . LYS A 1 119 ? -8.683 9.213 35.907 1.00 95.50 119 LYS A O 1
ATOM 915 N N . SER A 1 120 ? -8.223 9.248 38.110 1.00 94.94 120 SER A N 1
ATOM 916 C CA . SER A 1 120 ? -9.069 8.089 38.418 1.00 94.94 120 SER A CA 1
ATOM 917 C C . SER A 1 120 ? -10.514 8.362 37.979 1.00 94.94 120 SER A C 1
ATOM 919 O O . SER A 1 120 ? -11.050 9.433 38.263 1.00 94.94 120 SER A O 1
ATOM 921 N N . GLY A 1 121 ? -11.112 7.426 37.239 1.00 94.88 121 GLY A N 1
ATOM 922 C CA . GLY A 1 121 ? -12.464 7.563 36.686 1.00 94.88 121 GLY A CA 1
ATOM 923 C C . GLY A 1 121 ? -12.596 8.441 35.433 1.00 94.88 121 GLY A C 1
ATOM 924 O O . GLY A 1 121 ? -13.720 8.690 35.005 1.00 94.88 121 GLY A O 1
ATOM 925 N N . ALA A 1 122 ? -11.499 8.914 34.827 1.00 96.19 122 ALA A N 1
ATOM 926 C CA . ALA A 1 122 ? -11.584 9.672 33.576 1.00 96.19 122 ALA A CA 1
ATOM 927 C C . ALA A 1 122 ? -12.239 8.839 32.448 1.00 96.19 122 ALA A C 1
ATOM 929 O O . ALA A 1 122 ? -11.967 7.635 32.346 1.00 96.19 122 ALA A O 1
ATOM 930 N N . PRO A 1 123 ? -13.071 9.458 31.586 1.00 95.06 123 PRO A N 1
ATOM 931 C CA . PRO A 1 123 ? -13.707 8.762 30.473 1.00 95.06 123 PRO A CA 1
ATOM 932 C C . PRO A 1 123 ? -12.653 8.217 29.508 1.00 95.06 123 PRO A C 1
ATOM 934 O O . PRO A 1 123 ? -11.618 8.843 29.268 1.00 95.06 123 PRO A O 1
ATOM 937 N N . ARG A 1 124 ? -12.921 7.039 28.945 1.00 93.44 124 ARG A N 1
ATOM 938 C CA . ARG A 1 124 ? -12.030 6.371 27.993 1.00 93.44 124 ARG A CA 1
ATOM 939 C C . ARG A 1 124 ? -12.674 6.359 26.618 1.00 93.44 124 ARG A C 1
ATOM 941 O O . ARG A 1 124 ? -13.823 5.953 26.482 1.00 93.44 124 ARG A O 1
ATOM 948 N N . LEU A 1 125 ? -11.909 6.760 25.608 1.00 94.44 125 LEU A N 1
ATOM 949 C CA . LEU A 1 125 ? -12.263 6.548 24.211 1.00 94.44 125 LEU A CA 1
ATOM 950 C C . LEU A 1 125 ? -11.667 5.217 23.753 1.00 94.44 125 LEU A C 1
ATOM 952 O O . LEU A 1 125 ? -10.487 4.951 23.987 1.00 94.44 125 LEU A O 1
ATOM 956 N N . ARG A 1 126 ? -12.473 4.392 23.089 1.00 92.56 126 ARG A N 1
ATOM 957 C CA . ARG A 1 126 ? -12.008 3.174 22.422 1.00 92.56 126 ARG A CA 1
ATOM 958 C C . ARG A 1 126 ? -11.899 3.467 20.933 1.00 92.56 126 ARG A C 1
ATOM 960 O O . ARG A 1 126 ? -12.863 3.931 20.335 1.00 92.56 126 ARG A O 1
ATOM 967 N N . ILE A 1 127 ? -10.724 3.225 20.359 1.00 94.88 127 ILE A N 1
ATOM 968 C CA . ILE A 1 127 ? -10.454 3.446 18.937 1.00 94.88 127 ILE A CA 1
ATOM 969 C C . ILE A 1 127 ? -10.086 2.101 18.322 1.00 94.88 127 ILE A C 1
ATOM 971 O O . ILE A 1 127 ? -9.129 1.462 18.757 1.00 94.88 127 ILE A O 1
ATOM 975 N N . LEU A 1 128 ? -10.849 1.682 17.315 1.00 95.06 12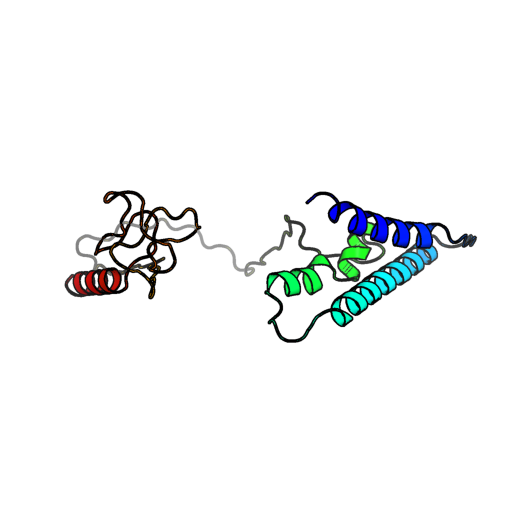8 LEU A N 1
ATOM 976 C CA . LEU A 1 128 ? -10.492 0.556 16.464 1.00 95.06 128 LEU A CA 1
ATOM 977 C C . LEU A 1 128 ? -9.529 1.046 15.378 1.00 95.06 128 LEU A C 1
ATOM 979 O O . LEU A 1 128 ? -9.849 1.9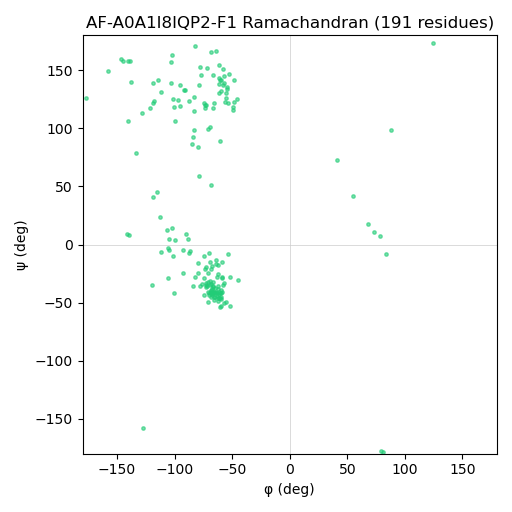86 14.655 1.00 95.06 128 LEU A O 1
ATOM 983 N N . HIS A 1 129 ? -8.377 0.392 15.249 1.00 96.25 129 HIS A N 1
ATOM 984 C CA . HIS A 1 129 ? -7.419 0.644 14.176 1.00 96.25 129 HIS A CA 1
ATOM 985 C C . HIS A 1 129 ? -7.195 -0.653 13.401 1.00 96.25 129 HIS A C 1
ATOM 987 O O . HIS A 1 129 ? -6.733 -1.645 13.960 1.00 96.25 129 HIS A O 1
ATOM 993 N N . LEU A 1 130 ? -7.558 -0.632 12.123 1.00 95.88 130 LEU A N 1
ATOM 994 C CA . LEU A 1 130 ? -7.350 -1.719 11.177 1.00 95.88 130 LEU A CA 1
ATOM 995 C C . LEU A 1 130 ? -6.462 -1.204 10.050 1.00 95.88 130 LEU A C 1
ATOM 997 O O . LEU A 1 130 ? -6.661 -0.087 9.577 1.00 95.88 130 LEU A O 1
ATOM 1001 N N . SER A 1 131 ? -5.519 -2.027 9.616 1.00 96.75 131 SER A N 1
ATOM 1002 C CA . SER A 1 131 ? -4.658 -1.762 8.467 1.00 96.75 131 SER A CA 1
ATOM 1003 C C . SER A 1 131 ? -4.384 -3.080 7.751 1.00 96.75 131 SER A C 1
ATOM 1005 O O . SER A 1 131 ? -4.541 -4.142 8.356 1.00 96.75 131 SER A O 1
ATOM 1007 N N . ASP A 1 132 ? -4.019 -3.000 6.471 1.00 96.44 132 ASP A N 1
ATOM 1008 C CA . ASP A 1 132 ? -3.458 -4.125 5.710 1.00 96.44 132 ASP A CA 1
ATOM 1009 C C . ASP A 1 132 ? -4.338 -5.393 5.726 1.00 96.44 132 ASP A C 1
ATOM 1011 O O . ASP A 1 132 ? -3.857 -6.513 5.859 1.00 96.44 132 ASP A O 1
ATOM 1015 N N . VAL A 1 133 ? -5.661 -5.231 5.589 1.00 95.88 133 VAL A N 1
ATOM 1016 C CA . VAL A 1 133 ? -6.611 -6.364 5.622 1.00 95.88 133 VAL A CA 1
ATOM 1017 C C . VAL A 1 133 ? -6.376 -7.343 4.464 1.00 95.88 133 VAL A C 1
ATOM 1019 O O . VAL A 1 133 ? -6.692 -8.514 4.611 1.00 95.88 133 VAL A O 1
ATOM 1022 N N . HIS A 1 134 ? -5.845 -6.872 3.328 1.00 97.12 134 HIS A N 1
ATOM 1023 C CA . HIS A 1 134 ? -5.423 -7.694 2.185 1.00 97.12 134 HIS A CA 1
ATOM 1024 C C . HIS A 1 134 ? -6.377 -8.848 1.847 1.00 97.12 134 HIS A C 1
ATOM 1026 O O . HIS A 1 134 ? -6.099 -10.014 2.109 1.00 97.12 134 HIS A O 1
ATOM 1032 N N . ILE A 1 135 ? -7.533 -8.509 1.271 1.00 97.38 135 ILE A N 1
ATOM 1033 C CA . ILE A 1 135 ? -8.527 -9.502 0.854 1.00 97.38 135 ILE A CA 1
ATOM 1034 C C . ILE A 1 135 ? -8.218 -9.973 -0.564 1.00 97.38 135 ILE A C 1
ATOM 1036 O O . ILE A 1 135 ? -8.239 -9.178 -1.505 1.00 97.38 135 ILE A O 1
ATOM 1040 N N . ASP A 1 136 ? -8.041 -11.279 -0.729 1.00 97.06 136 ASP A N 1
ATOM 1041 C CA . ASP A 1 136 ? -7.917 -11.921 -2.028 1.00 97.06 136 ASP A CA 1
ATOM 1042 C C . ASP A 1 136 ? -9.241 -12.566 -2.446 1.00 97.06 136 ASP A C 1
ATOM 1044 O O . ASP A 1 136 ? -9.651 -13.620 -1.951 1.00 97.06 136 ASP A O 1
ATOM 1048 N N . ALA A 1 137 ? -9.918 -11.929 -3.403 1.00 96.19 137 ALA A N 1
ATOM 1049 C CA . ALA A 1 137 ? -11.162 -12.436 -3.976 1.00 96.19 137 ALA A CA 1
ATOM 1050 C C . ALA A 1 137 ? -10.984 -13.769 -4.732 1.00 96.19 137 ALA A C 1
ATOM 1052 O O . ALA A 1 137 ? -11.969 -14.458 -4.993 1.00 96.19 137 ALA A O 1
ATOM 1053 N N . LEU A 1 138 ? -9.747 -14.131 -5.087 1.00 96.62 138 LEU A N 1
ATOM 1054 C CA . LEU A 1 138 ? -9.395 -15.360 -5.794 1.00 96.62 138 LEU A CA 1
ATOM 1055 C C . LEU A 1 138 ? -8.854 -16.452 -4.860 1.00 96.62 138 LEU A C 1
ATOM 1057 O O . LEU A 1 138 ? -8.478 -17.523 -5.354 1.00 96.62 138 LEU A O 1
ATOM 1061 N N . TYR A 1 139 ? -8.831 -16.215 -3.541 1.00 97.62 139 TYR A N 1
ATOM 1062 C CA . TYR A 1 139 ? -8.404 -17.214 -2.565 1.00 97.62 139 TYR A CA 1
ATOM 1063 C C . TYR A 1 139 ? -9.227 -18.497 -2.716 1.00 97.62 139 TYR A C 1
ATOM 1065 O O . TYR A 1 139 ? -10.459 -18.497 -2.657 1.00 97.62 139 TYR A O 1
ATOM 1073 N N . SER A 1 140 ? -8.537 -19.619 -2.884 1.00 96.56 140 SER A N 1
ATOM 1074 C CA . SER A 1 140 ? -9.131 -20.924 -3.127 1.00 96.56 140 SER A CA 1
ATOM 1075 C C . SER A 1 140 ? -8.565 -21.941 -2.149 1.00 96.56 140 SER A C 1
ATOM 1077 O O . SER A 1 140 ? -7.409 -22.352 -2.244 1.00 96.56 140 SER A O 1
ATOM 1079 N N . VAL A 1 141 ? -9.420 -22.428 -1.251 1.00 96.12 141 VAL A N 1
ATOM 1080 C CA . VAL A 1 141 ? -9.068 -23.493 -0.304 1.00 96.12 141 VAL A CA 1
ATOM 1081 C C . VAL A 1 141 ? -8.533 -24.713 -1.058 1.00 96.12 141 VAL A C 1
ATOM 1083 O O . VAL A 1 141 ? -9.101 -25.145 -2.062 1.00 96.12 141 VAL A O 1
ATOM 1086 N N . GLY A 1 142 ? -7.426 -25.272 -0.577 1.00 94.44 142 GLY A N 1
ATOM 1087 C CA . GLY A 1 142 ? -6.767 -26.429 -1.177 1.00 94.44 142 GLY A CA 1
ATOM 1088 C C . GLY A 1 142 ? -5.810 -26.121 -2.332 1.00 94.44 142 GLY A C 1
ATOM 1089 O O . GLY A 1 142 ? -5.090 -27.034 -2.745 1.00 94.44 142 GLY A O 1
ATOM 1090 N N . ALA A 1 143 ? -5.764 -24.881 -2.830 1.00 94.94 143 ALA A N 1
ATOM 1091 C CA . ALA A 1 143 ? -4.753 -24.443 -3.792 1.00 94.94 143 ALA A CA 1
ATOM 1092 C C . ALA A 1 143 ? -3.342 -24.476 -3.183 1.00 94.94 143 ALA A C 1
ATOM 1094 O O . ALA A 1 143 ? -3.181 -24.616 -1.966 1.00 94.94 143 ALA A O 1
ATOM 1095 N N . SER A 1 144 ? -2.309 -24.369 -4.021 1.00 95.12 144 SER A N 1
ATOM 1096 C CA . SER A 1 144 ? -0.935 -24.313 -3.523 1.00 95.12 144 SER A CA 1
ATOM 1097 C C . SER A 1 144 ? -0.698 -23.030 -2.726 1.00 95.12 144 SER A C 1
ATOM 1099 O O . SER A 1 144 ? -0.854 -21.933 -3.257 1.00 95.12 144 SER A O 1
ATOM 1101 N N . ALA A 1 145 ? -0.297 -23.168 -1.464 1.00 94.31 145 ALA A N 1
ATOM 1102 C CA . ALA A 1 145 ? 0.187 -22.065 -0.631 1.00 94.31 145 ALA A CA 1
ATOM 1103 C C . ALA A 1 145 ? 1.700 -21.817 -0.799 1.00 94.31 145 ALA A C 1
ATOM 1105 O O . ALA A 1 145 ? 2.255 -20.879 -0.239 1.00 94.31 145 ALA A O 1
ATOM 1106 N N . ASP A 1 146 ? 2.381 -22.673 -1.562 1.00 92.12 146 ASP A N 1
ATOM 1107 C CA . ASP A 1 146 ? 3.813 -22.594 -1.851 1.00 92.12 146 ASP A CA 1
ATOM 1108 C C . ASP A 1 146 ? 4.010 -22.795 -3.357 1.00 92.12 146 ASP A C 1
ATOM 1110 O O . ASP A 1 146 ? 4.263 -23.899 -3.846 1.00 92.12 146 ASP A O 1
ATOM 1114 N N . CYS A 1 147 ? 3.745 -21.725 -4.106 1.00 89.81 147 CYS A N 1
ATOM 1115 C CA . CYS A 1 147 ? 3.705 -21.715 -5.567 1.00 89.81 147 CYS A CA 1
ATOM 1116 C C . CYS A 1 147 ? 4.925 -21.028 -6.212 1.00 89.81 147 CYS A C 1
ATOM 1118 O O . CYS A 1 147 ? 5.042 -21.011 -7.435 1.00 89.81 147 CYS A O 1
ATOM 1120 N N . GLY A 1 148 ? 5.840 -20.469 -5.409 1.00 89.00 148 GLY A N 1
ATOM 1121 C CA . GLY A 1 148 ? 7.027 -19.748 -5.890 1.00 89.00 148 GLY A CA 1
ATOM 1122 C C . GLY A 1 148 ? 6.746 -18.364 -6.493 1.00 89.00 148 GLY A C 1
ATOM 1123 O O . GLY A 1 148 ? 7.638 -17.780 -7.107 1.00 89.00 148 GLY A O 1
ATOM 1124 N N . LEU A 1 149 ? 5.525 -17.843 -6.335 1.00 88.75 149 LEU A N 1
ATOM 1125 C CA . LEU A 1 149 ? 5.131 -16.492 -6.739 1.00 88.75 149 LEU A CA 1
ATOM 1126 C C . LEU A 1 149 ? 5.072 -15.559 -5.517 1.00 88.75 149 LEU A C 1
ATOM 1128 O O . LEU A 1 149 ? 4.997 -16.047 -4.389 1.00 88.75 149 LEU A O 1
ATOM 1132 N N . PRO A 1 150 ? 5.067 -14.225 -5.716 1.00 87.06 150 PRO A N 1
ATOM 1133 C CA . PRO A 1 150 ? 4.926 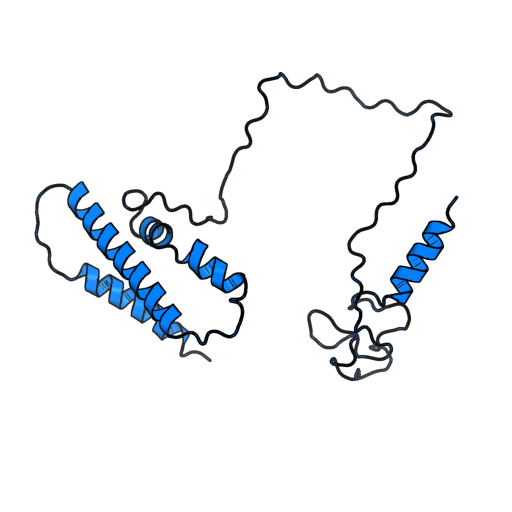-13.269 -4.615 1.00 87.06 150 PRO A CA 1
ATOM 1134 C C . PRO A 1 150 ? 3.628 -13.429 -3.810 1.00 87.06 150 PRO A C 1
ATOM 1136 O O . PRO A 1 150 ? 3.610 -13.097 -2.631 1.00 87.06 150 PRO A O 1
ATOM 1139 N N . THR A 1 151 ? 2.558 -13.926 -4.439 1.00 90.44 151 THR A N 1
ATOM 1140 C CA . THR A 1 151 ? 1.288 -14.279 -3.791 1.00 90.44 151 THR A CA 1
ATOM 1141 C C . THR A 1 151 ? 0.769 -15.603 -4.356 1.00 90.44 151 THR A C 1
ATOM 1143 O O . THR A 1 151 ? 0.901 -15.855 -5.555 1.00 90.44 151 THR A O 1
ATOM 1146 N N . CYS A 1 152 ? 0.219 -16.456 -3.485 1.00 93.94 152 CYS A N 1
ATOM 1147 C CA . CYS A 1 152 ? -0.266 -17.802 -3.812 1.00 93.94 152 CYS A CA 1
ATOM 1148 C C . CYS A 1 152 ? -1.727 -18.004 -3.343 1.00 93.94 152 CYS A C 1
ATOM 1150 O O . CYS A 1 152 ? -2.459 -17.042 -3.116 1.00 93.94 152 CYS A O 1
ATOM 1152 N N . CYS A 1 153 ? -2.146 -19.262 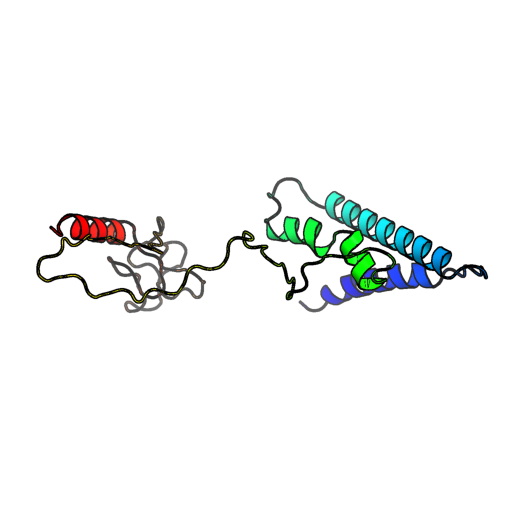-3.148 1.00 96.44 153 CYS A N 1
ATOM 1153 C CA . CYS A 1 153 ? -3.474 -19.666 -2.679 1.00 96.44 153 CYS A CA 1
ATOM 1154 C C . CYS A 1 153 ? -4.629 -19.407 -3.653 1.00 96.44 153 CYS A C 1
ATOM 1156 O O . CYS A 1 153 ? -5.790 -19.473 -3.249 1.00 96.44 153 CYS A O 1
ATOM 1158 N N . ARG A 1 154 ? -4.360 -19.194 -4.940 1.00 96.06 154 ARG A N 1
ATOM 1159 C CA . ARG A 1 154 ? -5.391 -19.086 -5.978 1.00 96.06 154 ARG A CA 1
ATOM 1160 C C . ARG A 1 154 ? -5.467 -20.362 -6.791 1.00 96.06 154 ARG A C 1
ATOM 1162 O O . ARG A 1 154 ? -4.508 -21.117 -6.929 1.00 96.06 154 ARG A O 1
ATOM 1169 N N . ARG A 1 155 ? -6.622 -20.595 -7.415 1.00 93.94 155 ARG A N 1
ATOM 1170 C CA . ARG A 1 155 ? -6.833 -21.776 -8.270 1.00 93.94 155 ARG A CA 1
ATOM 1171 C C . ARG A 1 155 ? -5.843 -21.855 -9.444 1.00 93.94 155 ARG A C 1
ATOM 1173 O O . ARG A 1 155 ? -5.532 -22.954 -9.894 1.00 93.94 155 ARG A O 1
ATOM 1180 N N . SER A 1 156 ? -5.362 -20.709 -9.928 1.00 93.50 156 SER A N 1
ATOM 1181 C CA . SER A 1 156 ? -4.351 -20.599 -10.988 1.00 93.50 156 SER A CA 1
ATOM 1182 C C . SER A 1 156 ? -2.966 -21.100 -10.582 1.00 93.50 156 SER A C 1
ATOM 1184 O O . SER A 1 156 ? -2.166 -21.412 -11.458 1.00 93.50 156 SER A O 1
ATOM 1186 N N . ASP A 1 157 ? -2.689 -21.216 -9.283 1.00 92.25 157 ASP A N 1
ATOM 1187 C CA . ASP A 1 157 ? -1.332 -21.418 -8.758 1.00 92.25 157 ASP A CA 1
ATOM 1188 C C . ASP A 1 157 ? -0.966 -22.908 -8.641 1.00 92.25 157 ASP A C 1
ATOM 1190 O O . ASP A 1 157 ? 0.059 -23.288 -8.073 1.00 92.25 157 ASP A O 1
ATOM 1194 N N . GLY A 1 158 ? -1.822 -23.768 -9.197 1.00 86.50 158 GLY A N 1
ATOM 1195 C CA . GLY A 1 158 ? -1.637 -25.209 -9.248 1.00 86.50 158 GLY A CA 1
ATOM 1196 C C . GLY A 1 158 ? -1.987 -25.931 -7.947 1.00 86.50 158 GLY A C 1
ATOM 1197 O O . GLY A 1 158 ? -2.468 -25.362 -6.963 1.00 86.50 158 GLY A O 1
ATOM 1198 N N . MET A 1 159 ? -1.768 -27.246 -7.969 1.00 86.31 159 MET A N 1
ATOM 1199 C CA . MET A 1 159 ? -1.961 -28.114 -6.809 1.00 86.31 159 MET A CA 1
ATOM 1200 C C . MET A 1 159 ? -0.626 -28.306 -6.088 1.00 86.31 159 MET A C 1
ATOM 1202 O O . MET 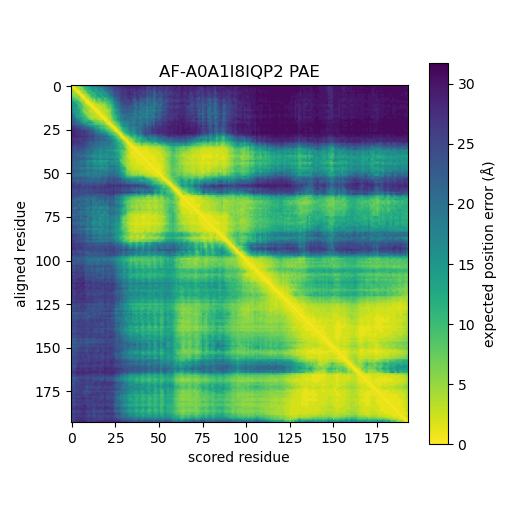A 1 159 ? 0.391 -28.542 -6.743 1.00 86.31 159 MET A O 1
ATOM 1206 N N . PRO A 1 160 ? -0.605 -28.245 -4.749 1.00 85.06 160 PRO A N 1
ATOM 1207 C CA . PRO A 1 160 ? 0.636 -28.398 -4.016 1.00 85.06 160 PRO A CA 1
ATOM 1208 C C . PRO A 1 160 ? 1.129 -29.847 -4.048 1.00 85.06 160 PRO A C 1
ATOM 1210 O O . PRO A 1 160 ? 0.326 -30.785 -4.061 1.00 85.06 160 PRO A O 1
ATOM 1213 N N . PRO A 1 161 ? 2.452 -30.053 -3.954 1.00 77.38 161 PRO A N 1
ATOM 1214 C CA . PRO A 1 161 ? 3.058 -31.382 -3.975 1.00 77.38 161 PRO A CA 1
ATOM 1215 C C . PRO A 1 161 ? 2.745 -32.206 -2.716 1.00 77.38 161 PRO A C 1
ATOM 1217 O O . PRO A 1 161 ? 2.957 -33.415 -2.697 1.00 77.38 161 PRO A O 1
ATOM 1220 N N . SER A 1 162 ? 2.261 -31.575 -1.641 1.00 82.44 162 SER A N 1
ATOM 1221 C CA . SER A 1 162 ? 1.840 -32.266 -0.425 1.00 82.44 162 SER A CA 1
ATOM 1222 C C . SER A 1 162 ? 0.661 -31.574 0.252 1.00 82.44 162 SER A C 1
ATOM 1224 O O . SER A 1 162 ? 0.404 -30.385 0.067 1.00 82.44 162 SER A O 1
ATOM 1226 N N . SER A 1 163 ? -0.050 -32.325 1.096 1.00 76.50 163 SER A N 1
ATOM 1227 C CA . SER A 1 163 ? -1.198 -31.821 1.853 1.00 76.50 163 SER A CA 1
ATOM 1228 C C . SER A 1 163 ? -0.867 -30.704 2.834 1.00 76.50 163 SER A C 1
ATOM 1230 O O . SER A 1 163 ? -1.744 -29.902 3.138 1.00 76.50 163 SER A O 1
ATOM 1232 N N . LYS A 1 164 ? 0.384 -30.641 3.303 1.00 78.06 164 LYS A N 1
ATOM 1233 C CA . LYS A 1 164 ? 0.869 -29.627 4.248 1.00 78.06 164 LYS A CA 1
ATOM 1234 C C . LYS A 1 164 ? 1.084 -28.253 3.611 1.00 78.06 164 LYS A C 1
ATOM 1236 O O . LYS A 1 164 ? 1.337 -27.308 4.339 1.00 78.06 164 LYS A O 1
ATOM 1241 N N . ARG A 1 165 ? 1.021 -28.151 2.279 1.00 83.62 165 ARG A N 1
ATOM 1242 C CA . ARG A 1 165 ? 1.209 -26.896 1.531 1.00 83.62 165 ARG A CA 1
ATOM 1243 C C . ARG A 1 165 ? -0.073 -26.424 0.843 1.00 83.62 165 ARG A C 1
ATOM 1245 O O . ARG A 1 165 ? -0.017 -25.747 -0.179 1.00 83.62 165 ARG A O 1
ATOM 1252 N N . ARG A 1 166 ? -1.229 -26.855 1.352 1.00 94.12 166 ARG A N 1
ATOM 1253 C CA . ARG A 1 166 ? -2.542 -26.441 0.853 1.00 94.12 166 ARG A CA 1
ATOM 1254 C C . ARG A 1 166 ? -3.039 -25.228 1.617 1.00 94.12 166 ARG A C 1
ATOM 1256 O O . ARG A 1 166 ? -3.091 -25.283 2.839 1.00 94.12 166 ARG A O 1
ATOM 1263 N N . ALA A 1 167 ? -3.516 -24.239 0.871 1.00 95.62 167 ALA A N 1
ATOM 1264 C CA . ALA A 1 167 ? -4.278 -23.111 1.382 1.00 95.62 167 ALA A CA 1
ATOM 1265 C C . ALA A 1 167 ? -5.411 -23.603 2.300 1.00 95.62 167 ALA A C 1
ATOM 1267 O O . ALA A 1 167 ? -6.273 -24.380 1.864 1.00 95.62 167 ALA A O 1
ATOM 1268 N N . ALA A 1 168 ? -5.390 -23.211 3.574 1.00 94.88 168 ALA A N 1
ATOM 1269 C CA . ALA A 1 168 ? -6.390 -23.640 4.545 1.00 94.88 168 ALA A CA 1
ATOM 1270 C C . ALA A 1 168 ? -7.673 -22.800 4.453 1.00 94.88 168 ALA A C 1
ATOM 1272 O O . ALA A 1 168 ? -7.745 -21.798 3.752 1.00 94.88 168 ALA A O 1
ATOM 1273 N N . TYR A 1 169 ? -8.729 -23.212 5.160 1.00 97.00 169 TYR A N 1
ATOM 1274 C CA . TYR A 1 169 ? -10.013 -22.514 5.071 1.00 97.00 169 TYR A CA 1
ATOM 1275 C C . TYR A 1 169 ? -9.918 -21.056 5.541 1.00 97.00 169 TYR A C 1
ATOM 1277 O O . TYR A 1 169 ? -10.402 -20.175 4.854 1.00 97.00 169 TYR A O 1
ATOM 1285 N N . TRP A 1 170 ? -9.275 -20.772 6.674 1.00 97.44 170 TRP A N 1
ATOM 1286 C CA . TRP A 1 170 ? -9.226 -19.414 7.240 1.00 97.44 170 TRP A CA 1
ATOM 1287 C C . TRP A 1 170 ? -8.058 -18.546 6.738 1.00 97.44 170 TRP A C 1
ATOM 1289 O O . TRP A 1 170 ? -7.901 -17.425 7.216 1.00 97.44 170 TRP A O 1
ATOM 1299 N N . GLY A 1 171 ? -7.258 -19.025 5.786 1.00 95.81 171 GLY A N 1
ATOM 1300 C CA . GLY A 1 171 ? -6.040 -18.351 5.328 1.00 95.81 171 GLY A CA 1
ATOM 1301 C C . GLY A 1 171 ? -4.801 -19.240 5.438 1.00 95.81 171 GLY A C 1
ATOM 1302 O O . GLY A 1 171 ? -4.859 -20.345 5.974 1.00 95.81 171 GLY A O 1
ATOM 1303 N N . ASP A 1 172 ? -3.682 -18.750 4.909 1.00 94.25 172 ASP A N 1
ATOM 1304 C CA . ASP A 1 172 ? -2.364 -19.389 4.986 1.00 94.25 172 ASP A CA 1
ATOM 1305 C C . ASP A 1 172 ? -1.288 -18.313 5.216 1.00 94.25 172 ASP A C 1
ATOM 1307 O O . ASP A 1 172 ? -1.513 -17.147 4.908 1.00 94.25 172 ASP A O 1
ATOM 1311 N N . TYR A 1 173 ? -0.126 -18.685 5.754 1.00 90.38 173 TYR A N 1
ATOM 1312 C CA . TYR A 1 173 ? 0.940 -17.744 6.117 1.00 90.38 173 TYR A CA 1
ATOM 1313 C C . TYR A 1 173 ? 1.622 -17.076 4.917 1.00 90.38 173 TYR A C 1
ATOM 1315 O O . TYR A 1 173 ? 2.236 -16.026 5.083 1.00 90.38 173 TYR A O 1
ATOM 1323 N N . ASN A 1 174 ? 1.526 -17.675 3.728 1.00 91.12 174 ASN A N 1
ATOM 1324 C CA . ASN A 1 174 ? 2.149 -17.162 2.503 1.00 91.12 174 ASN A CA 1
ATOM 1325 C C . ASN A 1 174 ? 1.152 -16.461 1.565 1.00 91.12 174 ASN A C 1
ATOM 1327 O O . ASN A 1 174 ? 1.436 -16.287 0.378 1.00 91.12 174 ASN A O 1
ATOM 1331 N N . CYS A 1 175 ? -0.043 -16.129 2.055 1.00 94.56 175 CYS A N 1
ATOM 1332 C CA . CYS A 1 175 ? -1.145 -15.675 1.217 1.00 94.56 175 CYS A CA 1
ATOM 1333 C C . CYS A 1 175 ? -1.913 -14.513 1.845 1.00 94.56 175 CYS A C 1
ATOM 1335 O O . CYS A 1 175 ? -1.938 -14.347 3.063 1.00 94.56 175 CYS A O 1
ATOM 1337 N N . ASP A 1 176 ? -2.597 -13.761 0.987 1.00 96.75 176 ASP A N 1
ATOM 1338 C CA . ASP A 1 176 ? -3.611 -12.789 1.388 1.00 96.75 176 ASP A CA 1
ATOM 1339 C C . ASP A 1 176 ? -4.855 -13.499 1.968 1.00 96.75 176 ASP A C 1
ATOM 1341 O O . ASP A 1 176 ? -5.040 -14.717 1.831 1.00 96.75 176 ASP A O 1
ATOM 1345 N N . LEU A 1 177 ? -5.723 -12.744 2.646 1.00 97.56 177 LEU A N 1
ATOM 1346 C CA . LEU A 1 177 ? -6.867 -13.287 3.373 1.00 97.56 177 LEU A CA 1
ATOM 1347 C C . LEU A 1 177 ? -8.034 -13.642 2.444 1.00 97.56 177 LEU A C 1
ATOM 1349 O O . LEU A 1 177 ? -8.437 -12.826 1.611 1.00 97.56 177 LEU A O 1
ATOM 1353 N N . PRO A 1 178 ? -8.697 -14.795 2.647 1.00 97.81 178 PRO A N 1
ATOM 1354 C CA . PRO A 1 178 ? -10.008 -14.991 2.061 1.00 97.81 178 PRO A CA 1
ATOM 1355 C C . PRO A 1 178 ? -11.022 -14.035 2.697 1.00 97.81 178 PRO A C 1
ATOM 1357 O O . PRO A 1 178 ? -10.987 -13.752 3.900 1.00 97.81 178 PRO A O 1
ATOM 1360 N N . TRP A 1 179 ? -11.989 -13.585 1.898 1.00 97.50 179 TRP A N 1
ATOM 1361 C CA . TRP A 1 179 ? -12.968 -12.581 2.326 1.00 97.50 179 TRP A CA 1
ATOM 1362 C C . TRP A 1 179 ? -13.762 -12.991 3.577 1.00 97.50 179 TRP A C 1
ATOM 1364 O O . TRP A 1 179 ? -14.087 -12.138 4.402 1.00 97.50 179 TRP A O 1
ATOM 1374 N N . TRP A 1 180 ? -14.041 -14.286 3.768 1.00 98.06 180 TRP A N 1
ATOM 1375 C CA . TRP A 1 180 ? -14.795 -14.765 4.931 1.00 98.06 180 TRP A CA 1
ATOM 1376 C C . TRP A 1 180 ? -13.996 -14.684 6.239 1.00 98.06 180 TRP A C 1
ATOM 1378 O O . TRP A 1 180 ? -14.596 -14.564 7.306 1.00 98.06 180 TRP A O 1
ATOM 1388 N N . THR A 1 181 ? -12.659 -14.703 6.191 1.00 98.19 181 THR A N 1
ATOM 1389 C CA . THR A 1 181 ? -11.827 -14.454 7.379 1.00 98.19 181 THR A CA 1
ATOM 1390 C C . THR A 1 181 ? -11.921 -12.994 7.803 1.00 98.19 181 THR A C 1
ATOM 1392 O O . THR A 1 181 ? -12.100 -12.717 8.992 1.00 98.19 181 THR A O 1
ATOM 1395 N N . ALA A 1 182 ? -11.860 -12.065 6.844 1.00 97.12 182 ALA A N 1
ATOM 1396 C CA . ALA A 1 182 ? -12.044 -10.642 7.117 1.00 97.12 182 ALA A CA 1
ATOM 1397 C C . ALA A 1 182 ? -13.453 -10.364 7.675 1.00 97.12 182 ALA A C 1
ATOM 1399 O O . ALA A 1 182 ? -13.590 -9.757 8.736 1.00 97.12 182 ALA A O 1
ATOM 1400 N N . ASP A 1 183 ? -14.494 -10.899 7.031 1.00 97.25 183 ASP A N 1
ATOM 1401 C CA . ASP A 1 183 ? -15.886 -10.758 7.477 1.00 97.25 183 ASP A CA 1
ATOM 1402 C C . ASP A 1 183 ? -16.112 -11.330 8.886 1.00 97.25 183 ASP A C 1
ATOM 1404 O O . ASP A 1 183 ? -16.677 -10.658 9.753 1.00 97.25 183 ASP A O 1
ATOM 1408 N N . ASN A 1 184 ? -15.616 -12.542 9.164 1.00 97.75 184 ASN A N 1
ATOM 1409 C CA . ASN A 1 184 ? -15.708 -13.122 10.502 1.00 97.75 184 ASN A CA 1
ATOM 1410 C C . ASN A 1 184 ? -14.982 -12.257 11.543 1.00 97.75 184 ASN A C 1
ATOM 1412 O O . ASN A 1 184 ? -15.522 -12.030 12.624 1.00 97.75 184 ASN A O 1
ATOM 1416 N N . SER A 1 185 ? -13.799 -11.731 11.216 1.00 95.94 185 SER A N 1
ATOM 1417 C CA . SER A 1 185 ? -13.042 -10.853 12.116 1.00 95.94 185 SER A CA 1
ATOM 1418 C C . SER A 1 185 ? -13.826 -9.583 12.456 1.00 95.94 185 SER A C 1
ATOM 1420 O O . SER A 1 185 ? -13.969 -9.241 13.630 1.00 95.94 185 SER A O 1
ATOM 1422 N N . PHE A 1 186 ? -14.419 -8.925 11.456 1.00 95.88 186 PHE A N 1
ATOM 1423 C CA . PHE A 1 186 ? -15.233 -7.724 11.669 1.00 95.88 186 PHE A CA 1
ATOM 1424 C C . PHE A 1 186 ? -16.502 -8.012 12.472 1.00 95.88 186 PHE A C 1
ATOM 1426 O O . PHE A 1 186 ? -16.858 -7.235 13.357 1.00 95.88 186 PHE A O 1
ATOM 1433 N N . LYS A 1 187 ? -17.138 -9.167 12.251 1.00 96.94 187 LYS A N 1
ATOM 1434 C CA . LYS A 1 187 ? -18.271 -9.621 13.068 1.00 96.94 187 LYS A CA 1
ATOM 1435 C C . LYS A 1 187 ? -17.894 -9.850 14.529 1.00 96.94 187 LYS A C 1
ATOM 1437 O O . LYS A 1 187 ? -18.720 -9.575 15.394 1.00 96.94 187 LYS A O 1
ATOM 1442 N N . GLN A 1 188 ? -16.687 -10.337 14.825 1.00 96.06 188 GLN A N 1
ATOM 1443 C CA . GLN A 1 188 ? -16.236 -10.464 16.216 1.00 96.06 188 GLN A CA 1
ATOM 1444 C C . GLN A 1 188 ? -15.948 -9.100 16.844 1.00 96.06 188 GLN A C 1
ATOM 1446 O O . GLN A 1 188 ? -16.335 -8.870 17.984 1.00 96.06 188 GLN A O 1
ATOM 1451 N N . ILE A 1 189 ? -15.333 -8.179 16.098 1.00 95.50 189 ILE A N 1
ATOM 1452 C CA . ILE A 1 189 ? -15.061 -6.820 16.583 1.00 95.50 189 ILE A CA 1
ATOM 1453 C C . ILE A 1 189 ? -16.364 -6.086 16.922 1.00 95.50 189 ILE A C 1
ATOM 1455 O O . ILE A 1 189 ? -16.447 -5.446 17.964 1.00 95.50 189 ILE A O 1
ATOM 1459 N N . ALA A 1 190 ? -17.402 -6.235 16.095 1.00 93.38 190 ALA A N 1
ATOM 1460 C CA . ALA A 1 190 ? -18.710 -5.618 16.322 1.00 93.38 190 ALA A CA 1
ATOM 1461 C C . ALA A 1 190 ? -19.435 -6.110 17.592 1.00 93.38 190 ALA A C 1
ATOM 1463 O O . ALA A 1 190 ? -20.424 -5.506 17.992 1.00 93.38 190 ALA A O 1
ATOM 1464 N N . ARG A 1 191 ? -18.973 -7.202 18.214 1.00 93.62 191 ARG A N 1
ATOM 1465 C CA . ARG A 1 191 ? -19.519 -7.740 19.474 1.00 93.62 191 ARG A CA 1
ATOM 1466 C C . ARG A 1 191 ? -18.793 -7.221 20.712 1.00 93.62 191 ARG A C 1
ATOM 1468 O O . ARG A 1 191 ? -19.145 -7.607 21.822 1.00 93.62 191 ARG A O 1
ATOM 1475 N N . ILE A 1 192 ? -17.731 -6.442 20.529 1.00 86.38 192 ILE A N 1
ATOM 1476 C CA . ILE A 1 192 ? -16.963 -5.892 21.637 1.00 86.38 192 ILE A CA 1
ATOM 1477 C C . ILE A 1 192 ? -17.678 -4.625 22.115 1.00 86.38 192 ILE A C 1
ATOM 1479 O O . ILE A 1 192 ? -17.501 -3.561 21.523 1.00 86.38 192 ILE A O 1
ATOM 1483 N N . ASP A 1 193 ? -18.455 -4.767 23.190 1.00 64.19 193 ASP A N 1
ATOM 1484 C CA . ASP A 1 193 ? -18.999 -3.658 23.990 1.00 64.19 193 ASP A CA 1
ATOM 1485 C C . ASP A 1 193 ? -17.878 -2.928 24.734 1.00 64.19 193 ASP A C 1
ATOM 1487 O O . ASP A 1 193 ? -17.046 -3.622 25.377 1.00 64.19 193 ASP A O 1
#

Solvent-accessible surface area (backbone atoms only — not comparable to full-atom values): 12036 Å² total; per-residue (Å²): 144,81,72,70,72,60,55,59,58,49,54,55,50,48,55,52,49,58,67,69,66,58,86,78,86,72,96,73,59,80,68,59,58,47,49,53,56,34,53,54,43,28,52,50,43,51,48,54,51,52,59,60,54,77,71,57,78,94,79,63,81,70,52,68,67,55,50,44,42,53,68,54,63,54,29,32,53,31,46,36,9,68,77,65,31,71,82,54,20,81,42,70,51,76,51,99,76,71,86,78,84,82,86,72,76,89,68,77,81,74,82,88,73,83,84,75,82,79,59,91,88,57,88,80,86,86,80,91,85,85,74,89,73,52,69,32,95,60,55,28,71,56,12,3,37,70,53,90,56,98,64,35,15,22,70,88,47,41,74,39,98,46,84,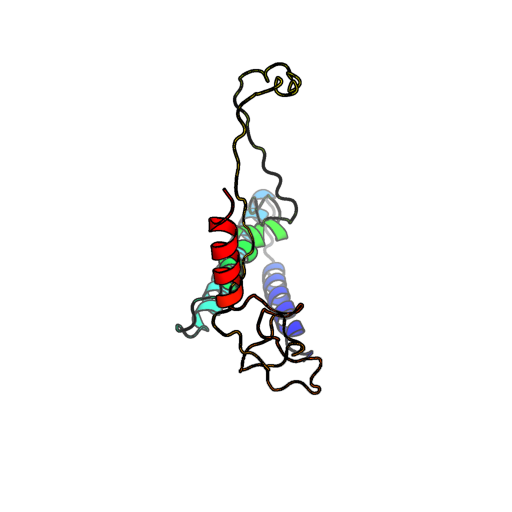92,36,34,18,40,88,76,38,44,97,56,37,57,29,29,59,66,42,56,51,52,50,52,57,55,57,75,67,66,126

Radius of gyration: 29.59 Å; Cα contacts (8 Å, |Δi|>4): 166; chains: 1; bounding box: 57×65×74 Å

pLDDT: mean 78.31, std 20.25, range [29.39, 98.19]